Protein AF-A0A9W7PTX3-F1 (afdb_monomer)

Structure (mmCIF, N/CA/C/O backbone):
data_AF-A0A9W7PTX3-F1
#
_entry.id   AF-A0A9W7PTX3-F1
#
loop_
_atom_site.group_PDB
_atom_site.id
_atom_site.type_symbol
_atom_site.label_atom_id
_atom_site.label_alt_id
_atom_site.label_comp_id
_atom_site.label_asym_id
_atom_site.label_entity_id
_atom_site.label_seq_id
_atom_site.pdbx_PDB_ins_code
_atom_site.Cartn_x
_atom_site.Cartn_y
_atom_site.Cartn_z
_atom_site.occupancy
_atom_site.B_iso_or_equiv
_atom_site.auth_seq_id
_atom_site.auth_comp_id
_atom_site.auth_asym_id
_atom_site.auth_atom_id
_atom_site.pdbx_PDB_model_num
ATOM 1 N N . GLU A 1 1 ? 39.476 -10.261 -27.778 1.00 62.75 1 GLU A N 1
ATOM 2 C CA . GLU A 1 1 ? 38.647 -10.836 -26.690 1.00 62.75 1 GLU A CA 1
ATOM 3 C C . GLU A 1 1 ? 37.976 -9.786 -25.803 1.00 62.75 1 GLU A C 1
ATOM 5 O O . GLU A 1 1 ? 36.753 -9.793 -25.724 1.00 62.75 1 GLU A O 1
ATOM 10 N N . ILE A 1 2 ? 38.712 -8.838 -25.204 1.00 68.06 2 ILE A N 1
ATOM 11 C CA . ILE A 1 2 ? 38.137 -7.796 -24.318 1.00 68.06 2 ILE A CA 1
ATOM 12 C C . ILE A 1 2 ? 37.053 -6.950 -25.012 1.00 68.06 2 ILE A C 1
ATOM 14 O O . ILE A 1 2 ? 35.976 -6.754 -24.451 1.00 68.06 2 ILE A O 1
ATOM 18 N N . ASN A 1 3 ? 37.287 -6.502 -26.250 1.00 74.50 3 ASN A N 1
ATOM 19 C CA . ASN A 1 3 ? 36.302 -5.708 -26.999 1.00 74.50 3 ASN A CA 1
ATOM 20 C C . ASN A 1 3 ? 35.019 -6.502 -27.293 1.00 74.50 3 ASN A C 1
ATOM 22 O O . ASN A 1 3 ? 33.922 -5.977 -27.156 1.00 74.50 3 ASN A O 1
ATOM 26 N N . THR A 1 4 ? 35.144 -7.794 -27.601 1.00 78.75 4 THR A N 1
ATOM 27 C CA . THR A 1 4 ? 34.007 -8.689 -27.859 1.00 78.75 4 THR A CA 1
ATOM 28 C C . THR A 1 4 ? 33.161 -8.912 -26.602 1.00 78.75 4 THR A C 1
ATOM 30 O O . THR A 1 4 ? 31.933 -8.916 -26.676 1.00 78.75 4 THR A O 1
ATOM 33 N N . LEU A 1 5 ? 33.800 -9.070 -25.438 1.00 76.75 5 LEU A N 1
ATOM 34 C CA . LEU A 1 5 ? 33.116 -9.204 -24.147 1.00 76.75 5 LEU A CA 1
ATOM 35 C C . LEU A 1 5 ? 32.400 -7.907 -23.746 1.00 76.75 5 LEU A C 1
ATOM 37 O O . LEU A 1 5 ? 31.250 -7.959 -23.312 1.00 76.75 5 LEU A O 1
ATOM 41 N N . LYS A 1 6 ? 33.033 -6.747 -23.964 1.00 76.62 6 LYS A N 1
ATOM 42 C CA . LYS A 1 6 ? 32.411 -5.432 -23.743 1.00 76.62 6 LYS A CA 1
ATOM 43 C C . LYS A 1 6 ? 31.180 -5.226 -24.630 1.00 76.62 6 LYS A C 1
ATOM 45 O O . LYS A 1 6 ? 30.133 -4.837 -24.118 1.00 76.62 6 LYS A O 1
ATOM 50 N N . SER A 1 7 ? 31.259 -5.562 -25.919 1.00 80.25 7 SER A N 1
ATOM 51 C CA . SER A 1 7 ? 30.112 -5.475 -26.835 1.00 80.25 7 SER A CA 1
ATOM 52 C C . SER A 1 7 ? 28.964 -6.409 -26.437 1.00 80.25 7 SER A C 1
ATOM 54 O O . SER A 1 7 ? 27.806 -5.997 -26.462 1.00 80.25 7 SER A O 1
ATOM 56 N N . LYS A 1 8 ? 29.259 -7.648 -26.015 1.00 82.12 8 LYS A N 1
ATOM 57 C CA . LYS A 1 8 ? 28.233 -8.585 -25.518 1.00 82.12 8 LYS A CA 1
ATOM 58 C C . LYS A 1 8 ? 27.546 -8.070 -24.252 1.00 82.12 8 LYS A C 1
ATOM 60 O O . LYS A 1 8 ? 26.327 -8.170 -24.148 1.00 82.12 8 LYS A O 1
ATOM 65 N N . LYS A 1 9 ? 28.314 -7.506 -23.312 1.00 79.81 9 LYS A N 1
ATOM 66 C CA . LYS A 1 9 ? 27.779 -6.906 -22.082 1.00 79.81 9 LYS A CA 1
ATOM 67 C C . LYS A 1 9 ? 26.850 -5.733 -22.398 1.00 79.81 9 LYS A C 1
ATOM 69 O O . LYS A 1 9 ? 25.741 -5.700 -21.883 1.00 79.81 9 LYS A O 1
ATOM 74 N N . LEU A 1 10 ? 27.264 -4.831 -23.291 1.00 82.06 10 LEU A N 1
ATOM 75 C CA . LEU A 1 10 ? 26.453 -3.684 -23.709 1.00 82.06 10 LEU A CA 1
ATOM 76 C C . LEU A 1 10 ? 25.113 -4.117 -24.320 1.00 82.06 10 LEU A C 1
ATOM 78 O O . LEU A 1 10 ? 24.067 -3.613 -23.922 1.00 82.06 10 LEU A O 1
ATOM 82 N N . LEU A 1 11 ? 25.140 -5.094 -25.232 1.00 84.75 11 LEU A N 1
ATOM 83 C CA . LEU A 1 11 ? 23.926 -5.627 -25.853 1.00 84.75 11 LEU A CA 1
ATOM 84 C C . LEU A 1 11 ? 22.975 -6.239 -24.816 1.00 84.75 11 LEU A C 1
ATOM 86 O O . LEU A 1 11 ? 21.761 -6.075 -24.908 1.00 84.75 11 LEU A O 1
ATOM 90 N N . LEU A 1 12 ? 23.518 -6.954 -23.831 1.00 85.88 12 LEU A N 1
ATOM 91 C CA . LEU A 1 12 ? 22.721 -7.565 -22.774 1.00 85.88 12 LEU A CA 1
ATOM 92 C C . LEU A 1 12 ? 22.094 -6.507 -21.855 1.00 85.88 12 LEU A C 1
ATOM 94 O O . LEU A 1 12 ? 20.911 -6.612 -21.550 1.00 85.88 12 LEU A O 1
ATOM 98 N N . THR A 1 13 ? 22.845 -5.471 -21.472 1.00 85.06 13 THR A N 1
ATOM 99 C CA . THR A 1 13 ? 22.317 -4.329 -20.711 1.00 85.06 13 THR A CA 1
ATOM 100 C C . THR A 1 13 ? 21.204 -3.616 -21.474 1.00 85.06 13 THR A C 1
ATOM 102 O O . THR A 1 13 ? 20.168 -3.324 -20.885 1.00 85.06 13 THR A O 1
ATOM 105 N N . GLN A 1 14 ? 21.376 -3.387 -22.780 1.00 85.88 14 GLN A N 1
ATOM 106 C CA . GLN A 1 14 ? 20.346 -2.765 -23.612 1.00 85.88 14 GLN A CA 1
ATOM 107 C C . GLN A 1 14 ? 19.064 -3.604 -23.633 1.00 85.88 14 GLN A C 1
ATOM 109 O O . GLN A 1 14 ? 17.996 -3.082 -23.344 1.00 85.88 14 GLN A O 1
ATOM 114 N N . ARG A 1 15 ? 19.174 -4.921 -23.849 1.00 89.12 15 ARG A N 1
ATOM 115 C CA . ARG A 1 15 ? 18.014 -5.827 -23.790 1.00 89.12 15 ARG A CA 1
ATOM 116 C C . ARG A 1 15 ? 17.298 -5.771 -22.442 1.00 89.12 15 ARG A C 1
ATOM 118 O O . ARG A 1 15 ? 16.076 -5.778 -22.413 1.00 89.12 15 ARG A O 1
ATOM 125 N N . LYS A 1 16 ? 18.040 -5.704 -21.331 1.00 89.62 16 LYS A N 1
ATOM 126 C CA . LYS A 1 16 ? 17.448 -5.577 -19.989 1.00 89.62 16 LYS A CA 1
ATOM 127 C C . LYS A 1 16 ? 16.782 -4.227 -19.751 1.00 89.62 16 LYS A C 1
ATOM 129 O O . LYS A 1 16 ? 15.743 -4.190 -19.104 1.00 89.62 16 LYS A O 1
ATOM 134 N N . ASN A 1 17 ? 17.327 -3.155 -20.312 1.00 88.88 17 ASN A N 1
ATOM 135 C CA . ASN A 1 17 ? 16.687 -1.848 -20.292 1.00 88.88 17 ASN A CA 1
ATOM 136 C C . ASN A 1 17 ? 15.383 -1.845 -21.104 1.00 88.88 17 ASN A C 1
ATOM 138 O O . ASN A 1 17 ? 14.376 -1.329 -20.636 1.00 88.88 17 ASN A O 1
ATOM 142 N N . ASP A 1 18 ? 15.375 -2.467 -22.284 1.00 90.56 18 ASP A N 1
ATOM 143 C CA . ASP A 1 18 ? 14.175 -2.582 -23.119 1.00 90.56 18 ASP A CA 1
ATOM 144 C C . ASP A 1 18 ? 13.100 -3.449 -22.440 1.00 90.56 18 ASP A C 1
ATOM 146 O O . ASP A 1 18 ? 11.930 -3.071 -22.410 1.00 90.56 18 ASP A O 1
ATOM 150 N N . GLU A 1 19 ? 13.499 -4.573 -21.826 1.00 91.62 19 GLU A N 1
ATOM 151 C CA . GLU A 1 19 ? 12.618 -5.402 -20.990 1.00 91.62 19 GLU A CA 1
ATOM 152 C C . GLU A 1 19 ? 12.026 -4.600 -19.820 1.00 91.62 19 GLU A C 1
ATOM 154 O O . GLU A 1 19 ? 10.842 -4.738 -19.532 1.00 91.62 19 GLU A O 1
ATOM 159 N N . PHE A 1 20 ? 12.824 -3.761 -19.152 1.00 92.19 20 PHE A N 1
ATOM 160 C CA . PHE A 1 20 ? 12.357 -2.911 -18.056 1.00 92.19 20 PHE A CA 1
ATOM 161 C C . PHE A 1 20 ? 11.379 -1.835 -18.542 1.00 92.19 20 PHE A C 1
ATOM 163 O O . PHE A 1 20 ? 10.310 -1.674 -17.959 1.00 92.19 20 PHE A O 1
ATOM 170 N N . ASN A 1 21 ? 11.697 -1.154 -19.645 1.00 92.56 21 ASN A N 1
ATOM 171 C CA . ASN A 1 21 ? 10.862 -0.093 -20.210 1.00 92.56 21 ASN A CA 1
ATOM 172 C C . ASN A 1 21 ? 9.479 -0.587 -20.653 1.00 92.56 21 ASN A C 1
ATOM 174 O O . ASN A 1 21 ? 8.529 0.194 -20.675 1.00 92.56 21 ASN A O 1
ATOM 178 N N . ALA A 1 22 ? 9.341 -1.880 -20.960 1.00 92.94 22 ALA A N 1
ATOM 179 C CA . ALA A 1 22 ? 8.044 -2.494 -21.229 1.00 92.94 22 ALA A CA 1
ATOM 180 C C . ALA A 1 22 ? 7.079 -2.431 -20.025 1.00 92.94 22 ALA A C 1
ATOM 182 O O . ALA A 1 22 ? 5.876 -2.588 -20.210 1.00 92.94 22 ALA A O 1
ATOM 183 N N . PHE A 1 23 ? 7.584 -2.179 -18.811 1.00 91.69 23 PHE A N 1
ATOM 184 C CA . PHE A 1 23 ? 6.793 -2.022 -17.588 1.00 91.69 23 PHE A CA 1
ATOM 185 C C . PHE A 1 23 ? 6.580 -0.561 -17.166 1.00 91.69 23 PHE A C 1
ATOM 187 O O . PHE A 1 23 ? 6.004 -0.342 -16.105 1.00 91.69 23 PHE A O 1
ATOM 194 N N . ASN A 1 24 ? 6.997 0.438 -17.955 1.00 93.06 24 ASN A N 1
ATOM 195 C CA . ASN A 1 24 ? 6.951 1.849 -17.540 1.00 93.06 24 ASN A CA 1
ATOM 196 C C . ASN A 1 24 ? 5.547 2.327 -17.151 1.00 93.06 24 ASN A C 1
ATOM 198 O O . ASN A 1 24 ? 5.402 2.987 -16.131 1.00 93.06 24 ASN A O 1
ATOM 202 N N . GLU A 1 25 ? 4.512 1.953 -17.907 1.00 93.69 25 GLU A N 1
ATOM 203 C CA . GLU A 1 25 ? 3.127 2.308 -17.564 1.00 93.69 25 GLU A CA 1
ATOM 204 C C . GLU A 1 25 ? 2.715 1.722 -16.207 1.00 93.69 25 GLU A C 1
ATOM 206 O O . GLU A 1 25 ? 2.145 2.413 -15.365 1.00 93.69 25 GLU A O 1
ATOM 211 N N . HIS A 1 26 ? 3.067 0.459 -15.961 1.00 91.81 26 HIS A N 1
ATOM 212 C CA . HIS A 1 26 ? 2.767 -0.197 -14.696 1.00 91.81 26 HIS A CA 1
ATOM 213 C C . HIS A 1 26 ? 3.556 0.414 -13.532 1.00 91.81 26 HIS A C 1
ATOM 215 O O . HIS A 1 26 ? 3.010 0.595 -12.449 1.00 91.81 26 HIS A O 1
ATOM 221 N N . ILE A 1 27 ? 4.824 0.766 -13.761 1.00 94.88 27 ILE A N 1
ATOM 222 C CA . ILE A 1 27 ? 5.656 1.473 -12.785 1.00 94.88 27 ILE A CA 1
ATOM 223 C C . ILE A 1 27 ? 5.013 2.810 -12.420 1.00 94.88 27 ILE A C 1
ATOM 225 O O . ILE A 1 27 ? 4.807 3.052 -11.236 1.00 94.88 27 ILE A O 1
ATOM 229 N N . SER A 1 28 ? 4.617 3.622 -13.404 1.00 96.25 28 SER A N 1
ATOM 230 C CA . SER A 1 28 ? 3.962 4.909 -13.148 1.00 96.25 28 SER A CA 1
ATOM 231 C C . SER A 1 28 ? 2.689 4.753 -12.317 1.00 96.25 28 SER A C 1
ATOM 233 O O . SER A 1 28 ? 2.488 5.501 -11.371 1.00 96.25 28 SER A O 1
ATOM 235 N N . GLN A 1 29 ? 1.876 3.728 -12.578 1.00 96.19 29 GLN A N 1
ATOM 236 C CA . GLN A 1 29 ? 0.679 3.456 -11.774 1.00 96.19 29 GLN A CA 1
ATOM 237 C C . GLN A 1 29 ? 1.007 3.053 -10.327 1.00 96.19 29 GLN A C 1
ATOM 239 O O . GLN A 1 29 ? 0.282 3.430 -9.407 1.00 96.19 29 GLN A O 1
ATOM 244 N N . ILE A 1 30 ? 2.080 2.281 -10.099 1.00 96.62 30 ILE A N 1
ATOM 245 C CA . ILE A 1 30 ? 2.541 1.946 -8.738 1.00 96.62 30 ILE A CA 1
ATOM 246 C C . ILE A 1 30 ? 3.013 3.217 -8.023 1.00 96.62 30 ILE A C 1
ATOM 248 O O . ILE A 1 30 ? 2.683 3.416 -6.855 1.00 96.62 30 ILE A O 1
ATOM 252 N N . GLU A 1 31 ? 3.763 4.075 -8.713 1.00 97.62 31 GLU A N 1
ATOM 253 C CA . GLU A 1 31 ? 4.260 5.345 -8.176 1.00 97.62 31 GLU A CA 1
ATOM 254 C C . GLU A 1 31 ? 3.111 6.300 -7.816 1.00 97.62 31 GLU A C 1
ATOM 256 O O . GLU A 1 31 ? 3.089 6.836 -6.706 1.00 97.62 31 GLU A O 1
ATOM 261 N N . GLU A 1 32 ? 2.113 6.432 -8.693 1.00 97.69 32 GLU A N 1
ATOM 262 C CA . GLU A 1 32 ? 0.891 7.212 -8.457 1.00 97.69 32 GLU A CA 1
ATOM 263 C C . GLU A 1 32 ? 0.082 6.671 -7.272 1.00 97.69 32 GLU A C 1
ATOM 265 O O . GLU A 1 32 ? -0.338 7.439 -6.407 1.00 97.69 32 GLU A O 1
ATOM 270 N N . CYS A 1 33 ? -0.089 5.348 -7.174 1.00 97.81 33 CYS A N 1
ATOM 271 C CA . CYS A 1 33 ? -0.800 4.730 -6.054 1.00 97.81 33 CYS A CA 1
ATOM 272 C C . CYS A 1 33 ? -0.077 4.973 -4.720 1.00 97.81 33 CYS A C 1
ATOM 274 O O . CYS A 1 33 ? -0.710 5.293 -3.713 1.00 97.81 33 CYS A O 1
ATOM 276 N N . PHE A 1 34 ? 1.257 4.889 -4.702 1.00 98.12 34 PHE A N 1
ATOM 277 C CA . PHE A 1 34 ? 2.037 5.209 -3.507 1.00 98.12 34 PHE A CA 1
ATOM 278 C C . PHE A 1 34 ? 1.856 6.670 -3.091 1.00 98.12 34 PHE A C 1
ATOM 280 O O . PHE A 1 34 ? 1.673 6.961 -1.903 1.00 98.12 34 PHE A O 1
ATOM 287 N N . GLN A 1 35 ? 1.882 7.584 -4.064 1.00 97.56 35 GLN A N 1
ATOM 288 C CA . GLN A 1 35 ? 1.649 8.999 -3.821 1.00 97.56 35 GLN A CA 1
ATOM 289 C C . GLN A 1 35 ? 0.246 9.233 -3.239 1.00 97.56 35 GLN A C 1
ATOM 291 O O . GLN A 1 35 ? 0.133 9.859 -2.185 1.00 97.56 35 GLN A O 1
ATOM 296 N N . GLU A 1 36 ? -0.803 8.668 -3.835 1.00 97.94 36 GLU A N 1
ATOM 297 C CA . GLU A 1 36 ? -2.178 8.776 -3.330 1.00 97.94 36 GLU A CA 1
ATOM 298 C C . GLU A 1 36 ? -2.288 8.291 -1.875 1.00 97.94 36 GLU A C 1
ATOM 300 O O . GLU A 1 36 ? -2.807 8.999 -1.006 1.00 97.94 36 GLU A O 1
ATOM 305 N N . LEU A 1 37 ? -1.733 7.114 -1.566 1.00 97.75 37 LEU A N 1
ATOM 306 C CA . LEU A 1 37 ? -1.749 6.567 -0.207 1.00 97.75 37 LEU A CA 1
ATOM 307 C C . LEU A 1 37 ? -1.030 7.491 0.785 1.00 97.75 37 LEU A C 1
ATOM 309 O O . LEU A 1 37 ? -1.519 7.723 1.894 1.00 97.75 37 LEU A O 1
ATOM 313 N N . SER A 1 38 ? 0.112 8.054 0.392 1.00 95.94 38 SER A N 1
ATOM 314 C CA . SER A 1 38 ? 0.858 8.986 1.239 1.00 95.94 38 SER A CA 1
ATOM 315 C C . SER A 1 38 ? 0.115 10.306 1.480 1.00 95.94 38 SER A C 1
ATOM 317 O O . SER A 1 38 ? 0.114 10.808 2.608 1.00 95.94 38 SER A O 1
ATOM 319 N N . GLU A 1 39 ? -0.599 10.821 0.475 1.00 96.25 39 GLU A N 1
ATOM 320 C CA . GLU A 1 39 ? -1.447 12.006 0.599 1.00 96.25 39 GLU A CA 1
ATOM 321 C C . GLU A 1 39 ? -2.631 11.736 1.531 1.00 96.25 39 GLU A C 1
ATOM 323 O O . GLU A 1 39 ? -2.923 12.544 2.411 1.00 96.25 39 GLU A O 1
ATOM 328 N N . ILE A 1 40 ? -3.254 10.562 1.444 1.00 96.19 40 ILE A N 1
ATOM 329 C CA . ILE A 1 40 ? -4.320 10.152 2.368 1.00 96.19 40 ILE A CA 1
ATOM 330 C C . ILE A 1 40 ? -3.795 10.048 3.805 1.00 96.19 40 ILE A C 1
ATOM 332 O O . ILE A 1 40 ? -4.438 10.511 4.756 1.00 96.19 40 ILE A O 1
ATOM 336 N N . ALA A 1 41 ? -2.624 9.437 3.985 1.00 93.94 41 ALA A N 1
ATOM 337 C CA . ALA A 1 41 ? -2.029 9.233 5.298 1.00 93.94 41 ALA A CA 1
ATOM 338 C C . ALA A 1 41 ? -1.604 10.555 5.958 1.00 93.94 41 ALA A C 1
ATOM 340 O O . ALA A 1 41 ? -1.957 10.816 7.114 1.00 93.94 41 ALA A O 1
ATOM 341 N N . TYR A 1 42 ? -0.858 11.383 5.225 1.00 92.88 42 TYR A N 1
ATOM 342 C CA . TYR A 1 42 ? -0.062 12.487 5.771 1.00 92.88 42 TYR A CA 1
ATOM 343 C C . TYR A 1 42 ? -0.359 13.849 5.135 1.00 92.88 42 TYR A C 1
ATOM 345 O O . TYR A 1 42 ? 0.312 14.828 5.460 1.00 92.88 42 TYR A O 1
ATOM 353 N N .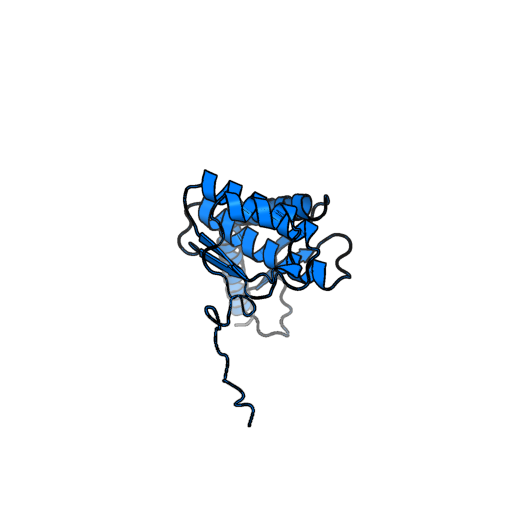 ASN A 1 43 ? -1.357 13.939 4.252 1.00 92.44 43 ASN A N 1
ATOM 354 C CA . ASN A 1 43 ? -1.692 15.142 3.481 1.00 92.44 43 ASN A CA 1
ATOM 355 C C . ASN A 1 43 ? -0.505 15.691 2.675 1.00 92.44 43 ASN A C 1
ATOM 357 O O . ASN A 1 43 ? -0.429 16.891 2.423 1.00 92.44 43 ASN A O 1
ATOM 361 N N . THR A 1 44 ? 0.457 14.832 2.336 1.00 92.00 44 THR A N 1
ATOM 362 C CA . THR A 1 44 ? 1.658 15.225 1.606 1.00 92.00 44 THR A CA 1
ATOM 363 C C . THR A 1 44 ? 2.115 14.086 0.705 1.00 92.00 44 THR A C 1
AT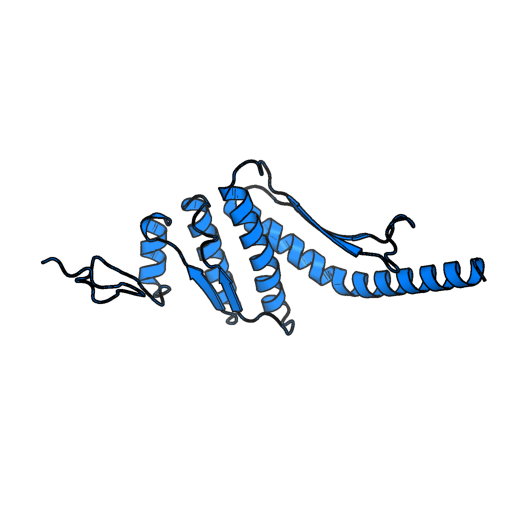OM 365 O O . THR A 1 44 ? 2.159 12.939 1.147 1.00 92.00 44 THR A O 1
ATOM 368 N N . ALA A 1 45 ? 2.487 14.424 -0.528 1.00 93.75 45 ALA A N 1
ATOM 369 C CA . ALA A 1 45 ? 2.990 13.482 -1.514 1.00 93.75 45 ALA A CA 1
ATOM 370 C C . ALA A 1 45 ? 4.332 12.868 -1.088 1.00 93.75 45 ALA A C 1
ATOM 372 O O . ALA A 1 45 ? 5.325 13.562 -0.859 1.00 93.75 45 ALA A O 1
ATOM 373 N N . GLY A 1 46 ? 4.346 11.547 -0.992 1.00 94.44 46 GLY A N 1
ATOM 374 C CA . GLY A 1 46 ? 5.525 10.703 -0.965 1.00 94.44 46 GLY A CA 1
ATOM 375 C C . GLY A 1 46 ? 6.034 10.424 -2.371 1.00 94.44 46 GLY A C 1
ATOM 376 O O . GLY A 1 46 ? 5.318 10.580 -3.356 1.00 94.44 46 GLY A O 1
ATOM 377 N N . VAL A 1 47 ? 7.284 9.980 -2.451 1.00 95.88 47 VAL A N 1
ATOM 378 C CA . VAL A 1 47 ? 7.936 9.635 -3.713 1.00 95.88 47 VAL A CA 1
ATOM 379 C C . VAL A 1 47 ? 8.280 8.157 -3.697 1.00 95.88 47 VAL A C 1
ATOM 381 O O . VAL A 1 47 ? 9.030 7.697 -2.834 1.00 95.88 47 VAL A O 1
ATOM 384 N N . LEU A 1 48 ? 7.759 7.426 -4.676 1.00 97.19 48 LEU A N 1
ATOM 385 C CA . LEU A 1 48 ? 8.263 6.121 -5.073 1.00 97.19 48 LEU A CA 1
ATOM 386 C C . LEU A 1 48 ? 8.953 6.293 -6.425 1.00 97.19 48 LEU A C 1
ATOM 388 O O . LEU A 1 48 ? 8.402 6.916 -7.322 1.00 97.19 48 LEU A O 1
ATOM 392 N N . ASN A 1 49 ? 10.176 5.787 -6.543 1.00 95.94 49 ASN A N 1
ATOM 393 C CA . ASN A 1 49 ? 10.927 5.779 -7.792 1.00 95.94 49 ASN A CA 1
ATOM 394 C C . ASN A 1 49 ? 11.458 4.371 -8.047 1.00 95.94 49 ASN A C 1
ATOM 396 O O . ASN A 1 49 ? 12.214 3.829 -7.227 1.00 95.94 49 ASN A O 1
ATOM 400 N N . ILE A 1 50 ? 11.069 3.794 -9.181 1.00 95.31 50 ILE A N 1
ATOM 401 C CA . ILE A 1 50 ? 11.560 2.505 -9.663 1.00 95.31 50 ILE A CA 1
ATOM 402 C C . ILE A 1 50 ? 12.341 2.747 -10.953 1.00 95.31 50 ILE A C 1
ATOM 404 O O . ILE A 1 50 ? 11.781 3.093 -11.987 1.00 95.31 50 ILE A O 1
ATOM 408 N N . GLN A 1 51 ? 13.652 2.513 -10.917 1.00 92.31 51 GLN A N 1
ATOM 409 C CA . GLN A 1 51 ? 14.527 2.766 -12.062 1.00 92.31 51 GLN A CA 1
ATOM 410 C C . GLN A 1 51 ? 15.505 1.623 -12.316 1.00 92.31 51 GLN A C 1
ATOM 412 O O . GLN A 1 51 ? 16.003 0.978 -11.389 1.00 92.31 51 GLN A O 1
ATOM 417 N N . PHE A 1 52 ? 15.837 1.403 -13.585 1.00 90.56 52 PHE A N 1
ATOM 418 C CA . PHE A 1 52 ? 16.905 0.496 -13.978 1.00 90.56 52 PHE A CA 1
ATOM 419 C C . PHE A 1 52 ? 18.259 1.216 -13.950 1.00 90.56 52 PHE A C 1
ATOM 421 O O . PHE A 1 52 ? 18.553 2.084 -14.766 1.00 90.56 52 PHE A O 1
ATOM 428 N N . ASP A 1 53 ? 19.105 0.843 -12.993 1.00 86.81 53 ASP A N 1
ATOM 429 C CA . ASP A 1 53 ? 20.468 1.343 -12.844 1.00 86.81 53 ASP A CA 1
ATOM 430 C C . ASP A 1 53 ? 21.440 0.427 -13.603 1.00 86.81 53 ASP A C 1
ATOM 432 O O . ASP A 1 53 ? 21.840 -0.646 -13.131 1.00 86.81 53 ASP A O 1
ATOM 436 N N . SER A 1 54 ? 21.812 0.859 -14.809 1.00 76.31 54 SER A N 1
ATOM 437 C CA . SER A 1 54 ? 22.808 0.198 -15.655 1.00 76.31 54 SER A CA 1
ATOM 438 C C . SER A 1 54 ? 24.251 0.602 -15.331 1.00 76.31 54 SER A C 1
ATOM 440 O O . SER A 1 54 ? 25.185 -0.032 -15.831 1.00 76.31 54 SER A O 1
ATOM 442 N N . ASN A 1 55 ? 24.458 1.632 -14.500 1.00 69.81 55 ASN A N 1
ATOM 443 C CA . ASN A 1 55 ? 25.770 2.186 -14.163 1.00 69.81 55 ASN A CA 1
ATOM 444 C C . ASN A 1 55 ? 26.408 1.424 -12.999 1.00 69.81 55 ASN A C 1
ATOM 446 O O . ASN A 1 55 ? 26.737 1.992 -11.955 1.00 69.81 55 ASN A O 1
ATOM 450 N N . ILE A 1 56 ? 26.620 0.117 -13.172 1.00 62.94 56 ILE A N 1
ATOM 451 C CA . ILE A 1 56 ? 27.309 -0.661 -12.146 1.00 62.94 56 ILE A CA 1
ATOM 452 C C . ILE A 1 56 ? 28.813 -0.660 -12.400 1.00 62.94 56 ILE A C 1
ATOM 454 O O . ILE A 1 56 ? 29.297 -1.198 -13.399 1.00 62.94 56 ILE A O 1
ATOM 458 N N . ASN A 1 57 ? 29.547 -0.065 -11.458 1.00 56.91 57 ASN A N 1
ATOM 459 C CA . ASN A 1 57 ? 31.004 -0.084 -11.409 1.00 56.91 57 ASN A CA 1
ATOM 460 C C . ASN A 1 57 ? 31.539 -1.512 -11.622 1.00 56.91 57 ASN A C 1
ATOM 462 O O . ASN A 1 57 ? 31.101 -2.454 -10.958 1.00 56.91 57 ASN A O 1
ATOM 466 N N . GLU A 1 58 ? 32.541 -1.660 -12.496 1.00 56.19 58 GLU A N 1
ATOM 467 C CA . GLU A 1 58 ? 33.156 -2.951 -12.863 1.00 56.19 58 GLU A CA 1
ATOM 468 C C . GLU A 1 58 ? 33.702 -3.748 -11.660 1.00 56.19 58 GLU A C 1
ATOM 470 O O . GLU A 1 58 ? 33.925 -4.949 -11.769 1.00 56.19 58 GLU A O 1
ATOM 475 N N . ARG A 1 59 ? 33.865 -3.107 -10.494 1.00 53.03 59 ARG A N 1
ATOM 476 C CA . ARG A 1 59 ? 34.3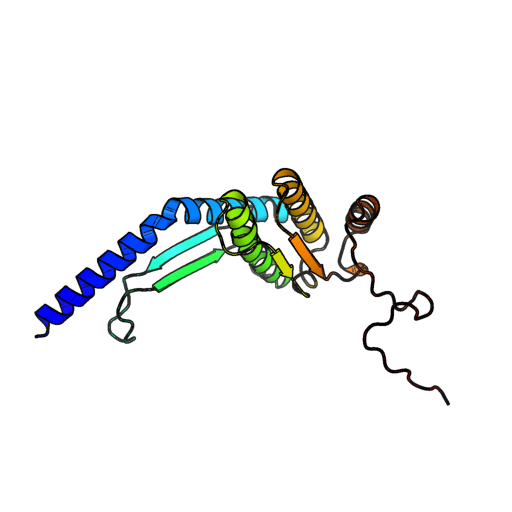79 -3.714 -9.256 1.00 53.03 59 ARG A CA 1
ATOM 477 C C . ARG A 1 59 ? 33.441 -4.731 -8.590 1.00 53.03 59 ARG A C 1
ATOM 479 O O . ARG A 1 59 ? 33.923 -5.514 -7.782 1.00 53.03 59 ARG A O 1
ATOM 486 N N . ASN A 1 60 ? 32.144 -4.749 -8.915 1.00 53.44 60 ASN A N 1
ATOM 487 C CA . ASN A 1 60 ? 31.154 -5.544 -8.168 1.00 53.44 60 ASN A CA 1
ATOM 488 C C . ASN A 1 60 ? 30.686 -6.836 -8.869 1.00 53.44 60 ASN A C 1
ATOM 490 O O . ASN A 1 60 ? 29.711 -7.433 -8.423 1.00 53.44 60 ASN A O 1
ATOM 494 N N . ASN A 1 61 ? 31.334 -7.279 -9.958 1.00 54.19 61 ASN A N 1
ATOM 495 C CA . ASN A 1 61 ? 30.983 -8.499 -10.720 1.00 54.19 61 ASN A CA 1
ATOM 496 C C . ASN A 1 61 ? 29.516 -8.613 -11.200 1.00 54.19 61 ASN A C 1
ATOM 498 O O . ASN A 1 61 ? 29.121 -9.645 -11.740 1.00 54.19 61 ASN A O 1
ATOM 502 N N . SER A 1 62 ? 28.694 -7.571 -11.069 1.00 55.88 62 SER A N 1
ATOM 503 C CA . SER A 1 62 ? 27.318 -7.567 -11.561 1.00 55.88 62 SER A CA 1
ATOM 504 C C . SER A 1 62 ? 27.310 -7.400 -13.078 1.00 55.88 62 SER A C 1
ATOM 506 O O . SER A 1 62 ? 27.843 -6.427 -13.626 1.00 55.88 62 SER A O 1
ATOM 508 N N . THR A 1 63 ? 26.710 -8.353 -13.770 1.00 61.22 63 THR A N 1
ATOM 509 C CA . THR A 1 63 ? 26.894 -8.520 -15.209 1.00 61.22 63 THR A CA 1
ATOM 510 C C . THR A 1 63 ? 25.955 -7.675 -16.074 1.00 61.22 63 THR A C 1
ATOM 512 O O . THR A 1 63 ? 26.302 -7.459 -17.233 1.00 61.22 63 THR A O 1
ATOM 515 N N . THR A 1 64 ? 24.829 -7.147 -15.559 1.00 67.56 64 THR A N 1
ATOM 516 C CA . THR A 1 64 ? 23.747 -6.621 -16.433 1.00 67.56 64 THR A CA 1
ATOM 517 C C . THR A 1 64 ? 22.960 -5.382 -15.984 1.00 67.56 64 THR A C 1
ATOM 519 O O . THR A 1 64 ? 22.145 -4.919 -16.770 1.00 67.56 64 THR A O 1
ATOM 522 N N . GLY A 1 65 ? 23.182 -4.811 -14.796 1.00 76.69 65 GLY A N 1
ATOM 523 C CA . GLY A 1 65 ? 22.331 -3.737 -14.240 1.00 76.69 65 GLY A CA 1
ATOM 524 C C . GLY A 1 65 ? 21.474 -4.222 -13.062 1.00 76.69 65 GLY A C 1
ATOM 525 O O . GLY A 1 65 ? 21.436 -5.422 -12.783 1.00 76.69 65 GLY A O 1
ATOM 526 N N . ARG A 1 66 ? 20.835 -3.300 -12.332 1.00 85.81 66 ARG A N 1
ATOM 527 C CA . ARG A 1 66 ? 19.955 -3.592 -11.181 1.00 85.81 66 ARG A CA 1
ATOM 528 C C . ARG A 1 66 ? 18.712 -2.707 -11.220 1.00 85.81 66 ARG A C 1
ATOM 530 O O . ARG A 1 66 ? 18.804 -1.558 -11.629 1.00 85.81 66 ARG A O 1
ATOM 537 N N . VAL A 1 67 ? 17.575 -3.204 -10.740 1.00 89.81 67 VAL A N 1
ATOM 538 C CA . VAL A 1 67 ? 16.417 -2.342 -10.465 1.00 89.81 67 VAL A CA 1
ATOM 539 C C . VAL A 1 67 ? 16.616 -1.715 -9.090 1.00 89.81 67 VAL A C 1
ATOM 541 O O . VAL A 1 67 ? 16.825 -2.419 -8.101 1.00 89.81 67 VAL A O 1
ATOM 544 N N . LYS A 1 68 ? 16.609 -0.387 -9.035 1.00 92.12 68 LYS A N 1
ATOM 545 C CA . LYS A 1 68 ? 16.696 0.399 -7.811 1.00 92.12 68 LYS A CA 1
ATOM 546 C C . LYS A 1 68 ? 15.302 0.918 -7.486 1.00 92.12 68 LYS A C 1
ATOM 548 O O . LYS A 1 68 ? 14.684 1.576 -8.314 1.00 92.12 68 LYS A O 1
ATOM 553 N N . ILE A 1 69 ? 14.851 0.630 -6.272 1.00 94.62 69 ILE A N 1
ATOM 554 C CA . ILE A 1 69 ? 13.578 1.100 -5.728 1.00 94.62 69 ILE A CA 1
ATOM 555 C C . ILE A 1 69 ? 13.903 2.073 -4.599 1.00 94.62 69 ILE A C 1
ATOM 557 O O . ILE A 1 69 ? 14.708 1.753 -3.720 1.00 94.62 69 ILE A O 1
ATOM 561 N N . GLN A 1 70 ? 13.318 3.264 -4.633 1.00 94.44 70 GLN A N 1
ATOM 562 C CA . GLN A 1 70 ? 13.492 4.291 -3.608 1.00 94.44 70 GLN A CA 1
ATOM 563 C C . GLN A 1 70 ? 12.124 4.787 -3.159 1.00 94.44 70 GLN A C 1
ATOM 565 O O . GLN A 1 70 ? 11.314 5.159 -3.997 1.00 94.44 70 GLN A O 1
ATOM 570 N N . CYS A 1 71 ? 11.883 4.774 -1.847 1.00 93.12 71 CYS A N 1
ATOM 571 C CA . CYS A 1 71 ? 10.652 5.274 -1.238 1.00 93.12 71 CYS A CA 1
ATOM 572 C C . CYS A 1 71 ? 11.005 6.363 -0.228 1.00 93.12 71 CYS A C 1
ATOM 574 O O . CYS A 1 71 ? 11.780 6.109 0.703 1.00 93.12 71 CYS A O 1
ATOM 576 N N . GLU A 1 72 ? 10.396 7.531 -0.364 1.00 92.81 72 GLU A N 1
ATOM 577 C CA . GLU A 1 72 ? 10.622 8.682 0.501 1.00 92.81 72 GLU A CA 1
ATOM 578 C C . GLU A 1 72 ? 9.281 9.264 0.950 1.00 92.81 72 GLU A C 1
ATOM 580 O O . GLU A 1 72 ? 8.342 9.388 0.163 1.00 92.81 72 GLU A O 1
ATOM 585 N N . LEU A 1 73 ? 9.194 9.609 2.235 1.00 90.31 73 LEU A N 1
ATOM 586 C CA . LEU A 1 73 ? 8.086 10.373 2.796 1.00 90.31 73 LEU A CA 1
ATOM 587 C C . LEU A 1 73 ? 8.622 11.691 3.371 1.00 90.31 73 LEU A C 1
ATOM 589 O O . LEU A 1 73 ? 9.743 11.722 3.893 1.00 90.31 73 LEU A O 1
ATOM 593 N N . PRO A 1 74 ? 7.832 12.771 3.328 1.00 75.69 74 PRO A N 1
ATOM 594 C CA . PRO A 1 74 ? 8.133 13.990 4.068 1.00 75.69 74 PRO A CA 1
ATOM 595 C C . PRO A 1 74 ? 8.245 13.667 5.566 1.00 75.69 74 PRO A C 1
ATOM 597 O O . PRO A 1 74 ? 7.377 13.002 6.129 1.00 75.69 74 PRO A O 1
ATOM 600 N N . ASP A 1 75 ? 9.333 14.100 6.206 1.00 71.81 75 ASP A N 1
ATOM 601 C CA . ASP A 1 75 ? 9.633 13.850 7.626 1.00 71.81 75 ASP A CA 1
ATOM 602 C C . ASP A 1 75 ? 9.693 12.368 8.058 1.00 71.81 75 ASP A C 1
ATOM 604 O O . ASP A 1 75 ? 9.196 11.968 9.114 1.00 71.81 75 ASP A O 1
ATOM 608 N N . ASP A 1 76 ? 10.421 11.547 7.298 1.00 69.88 76 ASP A N 1
ATOM 609 C CA . ASP A 1 76 ? 10.640 10.106 7.533 1.00 69.88 76 ASP A CA 1
ATOM 610 C C . ASP A 1 76 ? 11.497 9.734 8.774 1.00 69.88 76 ASP A C 1
ATOM 612 O O . ASP A 1 76 ? 12.219 8.735 8.818 1.00 69.88 76 ASP A O 1
ATOM 616 N N . ARG A 1 77 ? 11.459 10.558 9.825 1.00 72.31 77 ARG A N 1
ATOM 617 C CA . ARG A 1 77 ? 12.318 10.419 11.013 1.00 72.31 77 ARG A CA 1
ATOM 618 C C . ARG A 1 77 ? 11.707 9.569 12.123 1.00 72.31 77 ARG A C 1
ATOM 620 O O . ARG A 1 77 ? 12.411 9.223 13.069 1.00 72.31 77 ARG A O 1
ATOM 627 N N . SER A 1 78 ? 10.417 9.230 12.043 1.00 81.81 78 SER A N 1
ATOM 628 C CA . SER A 1 78 ? 9.755 8.415 13.069 1.00 81.81 78 SER A CA 1
ATOM 629 C C . SER A 1 78 ? 9.654 6.942 12.667 1.00 81.81 78 SER A C 1
ATOM 631 O O . SER A 1 78 ? 9.460 6.594 11.500 1.00 81.81 78 SER A O 1
ATOM 633 N N . HIS A 1 79 ? 9.734 6.046 13.655 1.00 79.81 79 HIS A N 1
ATOM 634 C CA . HIS A 1 79 ? 9.517 4.619 13.416 1.00 79.81 79 HIS A CA 1
ATOM 635 C C . HIS A 1 79 ? 8.107 4.335 12.878 1.00 79.81 79 HIS A C 1
ATOM 637 O O . HIS A 1 79 ? 7.964 3.498 11.999 1.00 79.81 79 HIS A O 1
ATOM 643 N N . GLY A 1 80 ? 7.073 5.037 13.352 1.00 82.81 80 GLY A N 1
ATOM 644 C CA . GLY A 1 80 ? 5.701 4.837 12.872 1.00 82.81 80 GLY A CA 1
ATOM 645 C C . GLY A 1 80 ? 5.523 5.172 11.387 1.00 82.81 80 GLY A C 1
ATOM 646 O O . GLY A 1 80 ? 4.829 4.441 10.684 1.00 82.81 80 GLY A O 1
ATOM 647 N N . ILE A 1 81 ? 6.189 6.227 10.902 1.00 87.50 81 ILE A N 1
ATOM 648 C CA . ILE A 1 81 ? 6.167 6.621 9.483 1.00 87.50 81 ILE A CA 1
ATOM 649 C C . ILE A 1 81 ? 6.865 5.567 8.623 1.00 87.50 81 ILE A C 1
ATOM 651 O O . ILE A 1 81 ? 6.302 5.134 7.625 1.00 87.50 81 ILE A O 1
ATOM 655 N N . ASN A 1 82 ? 8.021 5.060 9.058 1.00 89.31 82 ASN A N 1
ATOM 656 C CA . ASN A 1 82 ? 8.738 4.016 8.325 1.00 89.31 82 ASN A CA 1
ATOM 657 C C . ASN A 1 82 ? 7.922 2.721 8.164 1.00 89.31 82 ASN A C 1
ATOM 659 O O . ASN A 1 82 ? 7.937 2.117 7.095 1.00 89.31 82 ASN A O 1
ATOM 663 N N . TYR A 1 83 ? 7.183 2.303 9.197 1.00 91.44 83 TYR A N 1
ATOM 664 C CA . TYR A 1 83 ? 6.300 1.133 9.098 1.00 91.44 83 TYR A CA 1
ATOM 665 C C . TYR A 1 83 ? 5.140 1.383 8.131 1.00 91.44 83 TYR A C 1
ATOM 667 O O . TYR A 1 83 ? 4.828 0.527 7.307 1.00 91.44 83 TYR A O 1
ATOM 675 N N . MET A 1 84 ? 4.529 2.570 8.182 1.00 93.19 84 MET A N 1
ATOM 676 C CA . MET A 1 84 ? 3.462 2.915 7.244 1.00 93.19 84 MET A CA 1
ATOM 677 C C . MET A 1 84 ? 3.978 3.034 5.808 1.00 93.19 84 MET A C 1
ATOM 679 O O . MET A 1 84 ? 3.289 2.624 4.886 1.00 93.19 84 MET A O 1
ATOM 683 N N . LYS A 1 85 ? 5.206 3.522 5.609 1.00 94.38 85 LYS A N 1
ATOM 684 C CA . LYS A 1 85 ? 5.869 3.566 4.301 1.00 94.38 85 LYS A CA 1
ATOM 685 C C . LYS A 1 85 ? 5.967 2.181 3.668 1.00 94.38 85 LYS A C 1
ATOM 687 O O . LYS A 1 85 ? 5.647 2.037 2.495 1.00 94.38 85 LYS A O 1
ATOM 692 N N . ILE A 1 86 ? 6.366 1.173 4.449 1.00 94.06 86 ILE A N 1
ATOM 693 C CA . ILE A 1 86 ? 6.411 -0.225 3.994 1.00 94.06 86 ILE A CA 1
ATOM 694 C C . ILE A 1 86 ? 5.001 -0.701 3.630 1.00 94.06 86 ILE A C 1
ATOM 696 O O . ILE A 1 86 ? 4.796 -1.187 2.525 1.00 94.06 86 ILE A O 1
ATOM 700 N N . ASN A 1 87 ? 4.013 -0.464 4.499 1.00 95.75 87 ASN A N 1
ATOM 701 C CA . ASN A 1 87 ? 2.633 -0.864 4.220 1.00 95.75 87 ASN A CA 1
ATOM 702 C C . ASN A 1 87 ? 2.088 -0.224 2.937 1.00 95.75 87 ASN A C 1
ATOM 704 O O . ASN A 1 87 ? 1.430 -0.898 2.154 1.00 95.75 87 ASN A O 1
ATOM 708 N N . MET A 1 88 ? 2.346 1.069 2.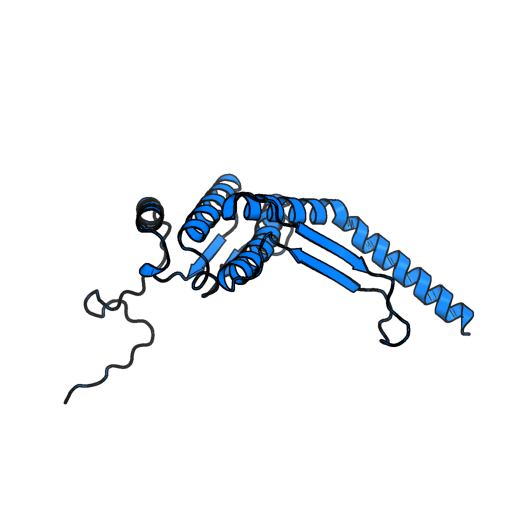723 1.00 96.94 88 MET A N 1
ATOM 709 C CA . MET A 1 88 ? 1.909 1.785 1.523 1.00 96.94 88 MET A CA 1
ATOM 710 C C . MET A 1 88 ? 2.641 1.293 0.278 1.00 96.94 88 MET A C 1
ATOM 712 O O . MET A 1 88 ? 2.014 1.160 -0.767 1.00 96.94 88 MET A O 1
ATOM 716 N N . PHE A 1 89 ? 3.931 0.968 0.383 1.00 96.88 89 PHE A N 1
ATOM 717 C CA . PHE A 1 89 ? 4.670 0.330 -0.702 1.00 96.88 89 PHE A CA 1
ATOM 718 C C . PHE A 1 89 ? 4.014 -0.999 -1.098 1.00 96.88 89 PHE A C 1
ATOM 720 O O . PHE A 1 89 ? 3.613 -1.149 -2.250 1.00 96.88 89 PHE A O 1
ATOM 727 N N . ASP A 1 90 ? 3.805 -1.914 -0.149 1.00 96.50 90 ASP A N 1
ATOM 728 C CA . ASP A 1 90 ? 3.182 -3.220 -0.409 1.00 96.50 90 ASP A CA 1
ATOM 729 C C . ASP A 1 90 ? 1.750 -3.080 -0.960 1.00 96.50 90 ASP A C 1
ATOM 731 O O . ASP A 1 90 ? 1.366 -3.767 -1.911 1.00 96.50 90 ASP A O 1
ATOM 735 N N . LEU A 1 91 ? 0.972 -2.134 -0.419 1.00 97.44 91 LEU A N 1
ATOM 736 C CA . LEU A 1 91 ? -0.365 -1.801 -0.914 1.00 97.44 91 LEU A CA 1
ATOM 737 C C . LEU A 1 91 ? -0.341 -1.260 -2.346 1.00 97.44 91 LEU A C 1
ATOM 739 O O . LEU A 1 91 ? -1.217 -1.620 -3.125 1.00 97.44 91 LEU A O 1
ATOM 743 N N . SER A 1 92 ? 0.655 -0.455 -2.717 1.00 97.00 92 SER A N 1
ATOM 744 C CA . SER A 1 92 ? 0.762 0.098 -4.073 1.00 97.00 92 SER A CA 1
ATOM 745 C C . SER A 1 92 ? 0.924 -1.014 -5.104 1.00 97.00 92 SER A C 1
ATOM 747 O O . SER A 1 92 ? 0.234 -1.024 -6.121 1.00 97.00 92 SER A O 1
ATOM 749 N N . TRP A 1 93 ? 1.760 -2.015 -4.814 1.00 95.31 93 TRP A N 1
ATOM 750 C CA . TRP A 1 93 ? 1.883 -3.210 -5.655 1.00 95.31 93 TRP A CA 1
ATOM 751 C C . TRP A 1 93 ? 0.593 -4.024 -5.698 1.00 95.31 93 TRP A C 1
ATOM 753 O O . TRP A 1 93 ? 0.161 -4.459 -6.764 1.00 95.31 93 TRP A O 1
ATOM 763 N N . PHE A 1 94 ? -0.030 -4.241 -4.541 1.00 96.50 94 PHE A N 1
ATOM 764 C CA . PHE A 1 94 ? -1.243 -5.041 -4.438 1.00 96.50 94 PHE A CA 1
ATOM 765 C C . PHE A 1 94 ? -2.416 -4.417 -5.206 1.00 96.50 94 PHE A C 1
ATOM 767 O O . PHE A 1 94 ? -3.009 -5.071 -6.064 1.00 96.50 94 PHE A O 1
ATOM 774 N N . LEU A 1 95 ? -2.726 -3.147 -4.946 1.00 96.06 95 LEU A N 1
ATOM 775 C CA . LEU A 1 95 ? -3.861 -2.451 -5.548 1.00 96.06 95 LEU A CA 1
ATOM 776 C C . LEU A 1 95 ? -3.685 -2.285 -7.058 1.00 96.06 95 LEU A C 1
ATOM 778 O O . LEU A 1 95 ? -4.608 -2.577 -7.817 1.00 96.06 95 LEU A O 1
ATOM 782 N N . THR A 1 96 ? -2.494 -1.905 -7.523 1.00 94.75 96 THR A N 1
ATOM 783 C CA . THR A 1 96 ? -2.234 -1.780 -8.967 1.00 94.75 96 THR A CA 1
ATOM 784 C C . THR A 1 96 ? -2.217 -3.129 -9.678 1.00 94.75 96 THR A C 1
ATOM 786 O O . THR A 1 96 ? -2.710 -3.228 -10.804 1.00 94.75 96 THR A O 1
ATOM 789 N N . SER A 1 97 ? -1.719 -4.196 -9.039 1.00 92.50 97 SER A N 1
ATOM 790 C CA . SER A 1 97 ? -1.812 -5.553 -9.590 1.00 92.50 97 SER A CA 1
ATOM 791 C C . SER A 1 97 ? -3.269 -5.962 -9.790 1.00 92.50 97 SER A C 1
ATOM 793 O O . SER A 1 97 ? -3.605 -6.534 -10.831 1.00 92.50 97 SER A O 1
ATOM 795 N N . LEU A 1 98 ? -4.140 -5.663 -8.820 1.00 92.94 98 LEU A N 1
ATOM 796 C CA . LEU A 1 98 ? -5.569 -5.930 -8.939 1.00 92.94 98 LEU A CA 1
ATOM 797 C C . LEU A 1 98 ? -6.188 -5.094 -10.062 1.00 92.94 98 LEU A C 1
ATOM 799 O O . LEU A 1 98 ? -6.822 -5.666 -10.951 1.00 92.94 98 LEU A O 1
ATOM 803 N N . SER A 1 99 ? -5.994 -3.775 -10.069 1.00 91.38 99 SER A N 1
ATOM 804 C CA . SER A 1 99 ? -6.582 -2.870 -11.069 1.00 91.38 99 SER A CA 1
ATOM 805 C C . SER A 1 99 ? -6.243 -3.279 -12.504 1.00 91.38 99 SER A C 1
ATOM 807 O O . SER A 1 99 ? -7.128 -3.323 -13.355 1.00 91.38 99 SER A O 1
ATOM 809 N N . ASN A 1 100 ? -5.006 -3.713 -12.747 1.00 88.81 100 ASN A N 1
ATOM 810 C CA . ASN A 1 100 ? -4.525 -4.082 -14.079 1.00 88.81 100 ASN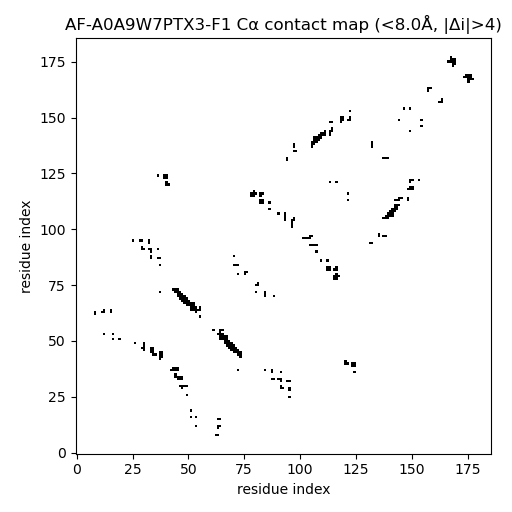 A CA 1
ATOM 811 C C . ASN A 1 100 ? -4.803 -5.536 -14.494 1.00 88.81 100 ASN A C 1
ATOM 813 O O . ASN A 1 100 ? -4.349 -5.965 -15.552 1.00 88.81 100 ASN A O 1
ATOM 817 N N . ASN A 1 101 ? -5.523 -6.320 -13.679 1.00 82.31 101 ASN A N 1
ATOM 818 C CA . ASN A 1 101 ? -5.716 -7.764 -13.897 1.00 82.31 101 ASN A CA 1
ATOM 819 C C . ASN A 1 101 ? -4.394 -8.521 -14.102 1.00 82.31 101 ASN A C 1
ATOM 821 O O . ASN A 1 101 ? -4.333 -9.506 -14.844 1.00 82.31 101 ASN A O 1
ATOM 825 N N . LEU A 1 102 ? -3.324 -8.061 -13.453 1.00 79.00 102 LEU A N 1
ATOM 826 C CA . LEU A 1 102 ? -2.033 -8.708 -13.584 1.00 79.00 102 LEU A CA 1
ATOM 827 C C . LEU A 1 102 ? -2.040 -10.007 -12.775 1.00 79.00 102 LEU A C 1
ATOM 829 O O . LEU A 1 102 ? -2.485 -10.035 -11.623 1.00 79.00 102 LEU A O 1
ATOM 833 N N . PRO A 1 103 ? -1.548 -11.111 -13.352 1.00 55.66 103 PRO A N 1
ATOM 834 C CA . PRO A 1 103 ? -1.550 -12.386 -12.670 1.00 55.66 103 PRO A CA 1
ATOM 835 C C . PRO A 1 103 ? -0.398 -12.381 -11.670 1.00 55.66 103 PRO A C 1
ATOM 837 O O . PRO A 1 103 ? 0.732 -12.562 -12.117 1.00 55.66 103 PRO A O 1
ATOM 840 N N . LYS A 1 104 ? -0.651 -12.165 -10.364 1.00 72.50 104 LYS A N 1
ATOM 841 C CA . LYS A 1 104 ? 0.178 -12.726 -9.264 1.00 72.50 104 LYS A CA 1
ATOM 842 C C . LYS A 1 104 ? -0.280 -12.423 -7.830 1.00 72.50 104 LYS A C 1
ATOM 844 O O . LYS A 1 104 ? -0.113 -13.312 -7.002 1.00 72.50 104 LYS A O 1
ATOM 849 N N . ILE A 1 105 ? -0.840 -11.251 -7.506 1.00 84.56 105 ILE A N 1
ATOM 850 C CA . ILE A 1 105 ? -1.165 -10.900 -6.104 1.00 84.56 105 ILE A CA 1
ATOM 851 C C . ILE A 1 105 ? -2.672 -10.686 -5.937 1.00 84.56 105 ILE A C 1
ATOM 853 O O . ILE A 1 105 ? -3.212 -9.649 -6.302 1.00 84.56 105 ILE A O 1
ATOM 857 N N . THR A 1 106 ? -3.361 -11.689 -5.391 1.00 90.06 106 THR A N 1
ATOM 858 C CA . THR A 1 106 ? -4.812 -11.639 -5.127 1.00 90.06 106 THR A CA 1
ATOM 859 C C . THR A 1 106 ? -5.145 -11.408 -3.659 1.00 90.06 106 THR A C 1
ATOM 861 O O . THR A 1 106 ? -6.291 -11.115 -3.327 1.00 90.06 106 THR A O 1
ATOM 864 N N . PHE A 1 107 ? -4.158 -11.504 -2.773 1.00 94.12 107 PHE A N 1
ATOM 865 C CA . PHE A 1 107 ? -4.321 -11.162 -1.372 1.00 94.12 107 PHE A CA 1
ATOM 866 C C . PHE A 1 107 ? -3.040 -10.565 -0.796 1.00 94.12 107 PHE A C 1
ATOM 868 O O . PHE A 1 107 ? -1.944 -10.833 -1.289 1.00 94.12 107 PHE A O 1
ATOM 875 N N . LEU A 1 108 ? -3.197 -9.788 0.272 1.00 95.75 108 LEU A N 1
ATOM 876 C CA . LEU A 1 108 ? -2.106 -9.214 1.050 1.00 95.75 108 LEU A CA 1
ATOM 877 C C . LEU A 1 108 ? -2.403 -9.407 2.541 1.00 95.75 108 LEU A C 1
ATOM 879 O O . LEU A 1 108 ? -3.548 -9.273 2.973 1.00 95.75 108 LEU A O 1
ATOM 883 N N . PHE A 1 109 ? -1.379 -9.733 3.326 1.00 96.19 109 PHE A N 1
ATOM 884 C CA . PHE A 1 109 ? -1.496 -9.893 4.773 1.00 96.19 109 PHE A CA 1
ATOM 885 C C . PHE A 1 109 ? -0.382 -9.117 5.467 1.00 96.19 109 PHE A C 1
ATOM 887 O O . PHE A 1 109 ? 0.795 -9.384 5.235 1.00 96.19 109 PHE A O 1
ATOM 894 N N . HIS A 1 110 ? -0.752 -8.204 6.359 1.00 95.62 110 HIS A N 1
ATOM 895 C CA . HIS A 1 110 ? 0.185 -7.493 7.218 1.00 95.62 110 HIS A CA 1
ATOM 896 C C . HIS A 1 110 ? -0.012 -7.890 8.681 1.00 95.62 110 HIS A C 1
ATOM 898 O O . HIS A 1 110 ? -1.009 -7.532 9.310 1.00 95.62 110 HIS A O 1
ATOM 904 N N . ASP A 1 111 ? 0.971 -8.608 9.230 1.00 90.88 111 ASP A N 1
ATOM 905 C CA . ASP A 1 111 ? 0.999 -8.975 10.645 1.00 90.88 111 ASP A CA 1
ATOM 906 C C . ASP A 1 111 ? 1.873 -8.002 11.444 1.00 90.88 111 ASP A C 1
ATOM 908 O O 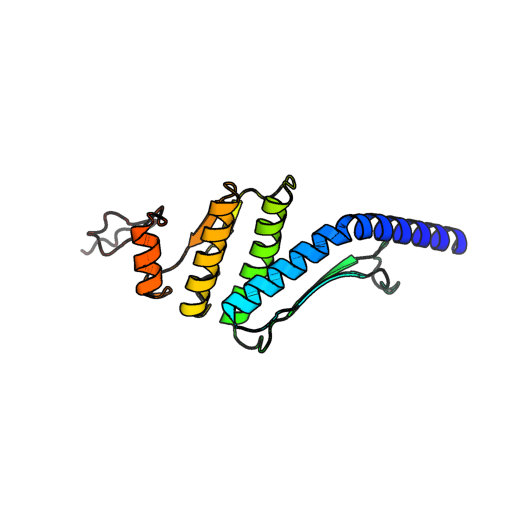. ASP A 1 111 ? 3.072 -7.875 11.193 1.00 90.88 111 ASP A O 1
ATOM 912 N N . GLY A 1 112 ? 1.288 -7.278 12.396 1.00 85.94 112 GLY A N 1
ATOM 913 C CA . GLY A 1 112 ? 2.023 -6.439 13.344 1.00 85.94 112 GLY A CA 1
ATOM 914 C C . GLY A 1 112 ? 2.631 -5.154 12.770 1.00 85.94 112 GLY A C 1
ATOM 915 O O . GLY A 1 112 ? 3.037 -4.281 13.544 1.00 85.94 112 GLY A O 1
ATOM 916 N N . SER A 1 113 ? 2.648 -4.958 11.447 1.00 86.81 113 SER A N 1
ATOM 917 C CA . SER A 1 113 ? 3.166 -3.725 10.833 1.00 86.81 113 SER A CA 1
ATOM 918 C C . SER A 1 113 ? 2.312 -2.490 11.161 1.00 86.81 113 SER A C 1
ATOM 920 O O . SER A 1 113 ? 2.789 -1.356 11.105 1.00 86.81 113 SER A O 1
ATOM 922 N N . TYR A 1 114 ? 1.066 -2.707 11.588 1.00 89.50 114 TYR A N 1
ATOM 923 C CA . TYR A 1 114 ? 0.151 -1.678 12.075 1.00 89.50 114 TYR A CA 1
ATOM 924 C C . TYR A 1 114 ? 0.309 -1.368 13.569 1.00 89.50 114 TYR A C 1
ATOM 926 O O . TYR A 1 114 ? -0.404 -0.504 14.062 1.00 89.50 114 TYR A O 1
ATOM 934 N N . SER A 1 115 ? 1.255 -1.970 14.294 1.00 86.38 115 SER A N 1
ATOM 935 C CA . SER A 1 115 ? 1.440 -1.692 15.731 1.00 86.38 115 SER A CA 1
ATOM 936 C C . SER A 1 115 ? 1.946 -0.269 16.011 1.00 86.38 115 SER A C 1
ATOM 938 O O . SER A 1 115 ? 1.359 0.476 16.795 1.00 86.38 115 SER A O 1
ATOM 940 N N . LYS A 1 116 ? 3.003 0.157 15.311 1.00 86.44 116 LYS A N 1
ATOM 941 C CA . LYS A 1 116 ? 3.695 1.442 15.538 1.00 86.44 116 LYS A CA 1
ATOM 942 C C . LYS A 1 116 ? 3.098 2.695 14.883 1.00 86.44 116 LYS A C 1
ATOM 944 O O . LYS A 1 116 ? 3.319 3.776 15.433 1.00 86.44 116 LYS A O 1
ATOM 949 N N . PRO A 1 117 ? 2.439 2.632 13.710 1.00 89.12 117 PRO A N 1
ATOM 950 C CA . PRO A 1 117 ? 1.901 3.828 13.067 1.00 89.12 117 PRO A CA 1
ATOM 951 C C . PRO A 1 117 ? 0.901 4.586 13.951 1.00 89.12 117 PRO A C 1
ATOM 953 O O . PRO A 1 117 ? 0.319 4.026 14.879 1.00 89.12 117 PRO A O 1
ATOM 956 N N . ASN A 1 118 ? 0.662 5.863 13.647 1.00 89.94 118 ASN A N 1
ATOM 957 C CA . ASN A 1 118 ? -0.354 6.649 14.348 1.00 89.94 118 ASN A CA 1
ATOM 958 C C . ASN A 1 118 ? -1.756 6.049 14.084 1.00 89.94 118 ASN A C 1
ATOM 960 O O . ASN A 1 118 ? -2.090 5.852 12.913 1.00 89.94 118 ASN A O 1
ATOM 964 N N . PRO A 1 119 ? -2.583 5.786 15.118 1.00 91.62 119 PRO A N 1
ATOM 965 C CA . PRO A 1 119 ? -3.934 5.243 14.957 1.00 91.62 119 PRO A CA 1
ATOM 966 C C . PRO A 1 119 ? -4.798 5.971 13.917 1.00 91.62 119 PRO A C 1
ATOM 968 O O . PRO A 1 119 ? -5.466 5.311 13.125 1.00 91.62 119 PRO A O 1
ATOM 971 N N . ALA A 1 120 ? -4.721 7.305 13.849 1.00 91.06 120 ALA A N 1
ATOM 972 C CA . ALA A 1 120 ? -5.491 8.102 12.891 1.00 91.06 120 ALA A CA 1
ATOM 973 C C . ALA A 1 120 ? -5.117 7.801 11.430 1.00 91.06 120 ALA A C 1
ATOM 975 O O . ALA A 1 120 ? -5.969 7.808 10.547 1.00 91.06 120 ALA A O 1
ATOM 976 N N . VAL A 1 121 ? -3.841 7.508 11.167 1.00 92.56 121 VAL A N 1
ATOM 977 C CA . VAL A 1 121 ? -3.355 7.170 9.821 1.00 92.56 121 VAL A CA 1
ATOM 978 C C . VAL A 1 121 ? -3.823 5.774 9.411 1.00 92.56 121 VAL A C 1
ATOM 980 O O . VAL A 1 121 ? -4.218 5.570 8.265 1.00 92.56 121 VAL A O 1
ATOM 983 N N . LYS A 1 122 ? -3.836 4.821 10.355 1.00 94.44 122 LYS A N 1
ATOM 984 C CA . LYS A 1 122 ? -4.298 3.445 10.108 1.00 94.44 122 LYS A CA 1
ATOM 985 C C . LYS A 1 122 ? -5.733 3.442 9.591 1.00 94.44 122 LYS A C 1
ATOM 987 O O . LYS A 1 122 ? -5.994 2.838 8.558 1.00 94.44 122 LYS A O 1
ATOM 992 N N . GLY A 1 123 ? -6.631 4.149 10.281 1.00 94.75 123 GLY A N 1
ATOM 993 C CA . GLY A 1 123 ? -8.042 4.238 9.912 1.00 94.75 123 GLY A CA 1
ATOM 994 C C . GLY A 1 123 ? -8.255 4.777 8.501 1.00 94.75 123 GLY A C 1
ATOM 995 O O . GLY A 1 123 ? -8.961 4.154 7.712 1.00 94.75 123 GLY A O 1
ATOM 996 N N . LYS A 1 124 ? -7.587 5.887 8.154 1.00 96.44 124 LYS A N 1
ATOM 997 C CA . LYS A 1 124 ? -7.670 6.490 6.813 1.00 96.44 124 LYS A CA 1
ATOM 998 C C . LYS A 1 124 ? -7.255 5.520 5.707 1.00 96.44 124 LYS A C 1
ATOM 1000 O O . LYS A 1 124 ? -8.008 5.330 4.756 1.00 96.44 124 LYS A O 1
ATOM 1005 N N . ILE A 1 125 ? -6.091 4.884 5.855 1.00 97.19 125 ILE A N 1
ATOM 1006 C CA . ILE A 1 125 ? -5.576 3.934 4.861 1.00 97.19 125 ILE A CA 1
ATOM 1007 C C . ILE A 1 125 ? -6.498 2.724 4.736 1.00 97.19 125 ILE A C 1
ATOM 1009 O O . ILE A 1 125 ? -6.861 2.351 3.628 1.00 97.19 125 ILE A O 1
ATOM 1013 N N . LEU A 1 126 ? -6.917 2.123 5.853 1.00 97.00 126 LEU A N 1
ATOM 1014 C CA . LEU A 1 126 ? -7.764 0.928 5.822 1.00 97.00 126 LEU A CA 1
ATOM 1015 C C . LEU A 1 126 ? -9.128 1.202 5.180 1.00 97.00 126 LEU A C 1
ATOM 1017 O O . LEU A 1 126 ? -9.581 0.399 4.372 1.00 97.00 126 LEU A O 1
ATOM 1021 N N . LYS A 1 127 ? -9.749 2.349 5.480 1.00 97.50 127 LYS A N 1
ATOM 1022 C CA . LYS A 1 127 ? -11.006 2.776 4.846 1.00 97.50 127 LYS A CA 1
ATOM 1023 C C . LYS A 1 127 ? -10.845 2.991 3.344 1.00 97.50 127 LYS A C 1
ATOM 1025 O O . LYS A 1 127 ? -11.702 2.581 2.567 1.00 97.50 127 LYS A O 1
ATOM 1030 N N . HIS A 1 128 ? -9.748 3.625 2.933 1.00 98.00 128 HIS A N 1
ATOM 1031 C CA . HIS A 1 128 ? -9.461 3.823 1.518 1.00 98.00 128 HIS A CA 1
ATOM 1032 C C . HIS A 1 128 ? -9.264 2.484 0.795 1.00 98.00 128 HIS A C 1
ATOM 1034 O O . HIS A 1 128 ? -9.917 2.240 -0.216 1.00 98.00 128 HIS A O 1
ATOM 1040 N N . VAL A 1 129 ? -8.438 1.588 1.345 1.00 97.62 129 VAL A N 1
ATOM 1041 C CA . VAL A 1 129 ? -8.211 0.255 0.769 1.00 97.62 129 VAL A CA 1
ATOM 1042 C C . VAL A 1 129 ? -9.516 -0.536 0.678 1.00 97.62 129 VAL A C 1
ATOM 1044 O O . VAL A 1 129 ? -9.779 -1.133 -0.361 1.00 97.62 129 VAL A O 1
ATOM 1047 N N . ASP A 1 130 ? -10.360 -0.507 1.714 1.00 97.19 130 ASP A N 1
ATOM 1048 C CA . ASP A 1 130 ? -11.668 -1.171 1.680 1.00 97.19 130 ASP A CA 1
ATOM 1049 C C . ASP A 1 130 ? -12.554 -0.631 0.547 1.00 97.19 130 ASP A C 1
ATOM 1051 O O . ASP A 1 130 ? -13.096 -1.408 -0.236 1.00 97.19 130 ASP A O 1
ATOM 1055 N N . SER A 1 131 ? -12.624 0.696 0.391 1.00 97.38 131 SER A N 1
ATOM 1056 C CA . SER A 1 131 ? -13.351 1.340 -0.709 1.00 97.38 131 SER A CA 1
ATOM 1057 C C . SER A 1 131 ? -12.838 0.888 -2.081 1.00 97.38 131 SER A C 1
ATOM 1059 O O . SER A 1 131 ? -13.629 0.480 -2.934 1.00 97.38 131 SER A O 1
ATOM 1061 N N . VAL A 1 132 ? -11.516 0.885 -2.289 1.00 96.81 132 VAL A N 1
ATOM 1062 C CA . VAL A 1 132 ? -10.907 0.436 -3.551 1.00 96.81 132 VAL A CA 1
ATOM 1063 C C . VAL A 1 132 ? -11.240 -1.030 -3.835 1.00 96.81 132 VAL A C 1
ATOM 1065 O O . VAL A 1 132 ? -11.681 -1.350 -4.938 1.00 96.81 132 VAL A O 1
ATOM 1068 N N . LEU A 1 133 ? -11.088 -1.923 -2.854 1.00 95.81 133 LEU A N 1
ATOM 1069 C CA . LEU A 1 133 ? -11.378 -3.350 -3.029 1.00 95.81 133 LEU A CA 1
ATOM 1070 C C . LEU A 1 133 ? -12.863 -3.615 -3.305 1.00 95.81 133 LEU A C 1
ATOM 1072 O O . LEU A 1 133 ? -13.182 -4.413 -4.189 1.00 95.81 133 LEU A O 1
ATOM 1076 N N . ASN A 1 134 ? -13.768 -2.913 -2.614 1.00 95.75 134 ASN A N 1
ATOM 1077 C CA . ASN A 1 134 ? -15.208 -3.008 -2.863 1.00 95.75 134 ASN A CA 1
ATOM 1078 C C . ASN A 1 134 ? -15.555 -2.558 -4.291 1.00 95.75 134 ASN A C 1
ATOM 1080 O O . ASN A 1 134 ? -16.327 -3.232 -4.971 1.00 95.75 134 ASN A O 1
ATOM 1084 N N . ASN A 1 135 ? -14.954 -1.462 -4.768 1.00 96.50 135 ASN A N 1
ATOM 1085 C CA . ASN A 1 135 ? -15.181 -0.951 -6.123 1.00 96.50 135 ASN A CA 1
ATOM 1086 C C . ASN A 1 135 ? -14.628 -1.890 -7.203 1.00 96.50 135 ASN A C 1
ATOM 1088 O O . ASN A 1 135 ? -15.245 -2.061 -8.253 1.00 96.50 135 ASN A O 1
ATOM 1092 N N . LEU A 1 136 ? -13.472 -2.510 -6.952 1.00 93.56 136 LEU A N 1
ATOM 1093 C CA . LEU A 1 136 ? -12.867 -3.478 -7.867 1.00 93.56 136 LEU A CA 1
ATOM 1094 C C . LEU A 1 136 ? -13.596 -4.831 -7.871 1.00 93.56 136 LEU A C 1
ATOM 1096 O O . LEU A 1 136 ? -13.481 -5.574 -8.848 1.00 93.56 136 LEU A O 1
ATOM 1100 N N . GLY A 1 137 ? -14.296 -5.178 -6.785 1.00 93.75 137 GLY A N 1
ATOM 1101 C CA . GLY A 1 137 ? -14.990 -6.459 -6.621 1.00 93.75 137 GLY A CA 1
ATOM 1102 C C . GLY A 1 137 ? -14.055 -7.674 -6.562 1.00 93.75 137 GLY A C 1
ATOM 1103 O O . GLY A 1 137 ? -14.480 -8.792 -6.852 1.00 93.75 137 GLY A O 1
ATOM 1104 N N . LYS A 1 138 ? -12.770 -7.471 -6.243 1.00 91.69 138 LYS A N 1
ATOM 1105 C CA . LYS A 1 138 ? -11.739 -8.521 -6.214 1.00 91.69 138 LYS A CA 1
ATOM 1106 C C . LYS A 1 138 ? -10.597 -8.166 -5.265 1.00 91.69 138 LYS A C 1
ATOM 1108 O O . LYS A 1 138 ? -10.302 -6.996 -5.040 1.00 91.69 138 LYS A O 1
ATOM 1113 N N . GLY A 1 139 ? -9.900 -9.204 -4.811 1.00 93.44 139 GLY A N 1
ATOM 1114 C CA . GLY A 1 139 ? -8.765 -9.091 -3.901 1.00 93.44 139 GLY A CA 1
ATOM 1115 C C . GLY A 1 139 ? -9.167 -9.183 -2.431 1.00 93.44 139 GLY A C 1
ATOM 1116 O O . GLY A 1 139 ? -10.320 -8.961 -2.078 1.00 93.44 139 GLY A O 1
ATOM 1117 N N . GLN A 1 140 ? -8.211 -9.530 -1.571 1.00 94.94 140 GLN A N 1
ATOM 1118 C CA . GLN A 1 140 ? -8.439 -9.631 -0.131 1.00 94.94 140 GLN A CA 1
ATOM 1119 C C . GLN A 1 140 ? -7.255 -9.062 0.653 1.00 94.94 140 GLN A C 1
ATOM 1121 O O . GLN A 1 140 ? -6.123 -9.511 0.488 1.00 94.94 140 GLN A O 1
ATOM 1126 N N . TYR A 1 141 ? -7.512 -8.102 1.538 1.00 96.81 141 TYR A N 1
ATOM 1127 C CA . TYR A 1 141 ? -6.492 -7.541 2.418 1.00 96.81 141 TYR A CA 1
ATOM 1128 C C . TYR A 1 141 ? -6.780 -7.897 3.874 1.00 96.81 141 TYR A C 1
ATOM 1130 O O . TYR A 1 141 ? -7.906 -7.749 4.347 1.00 96.81 141 TYR A O 1
ATOM 1138 N N . PHE A 1 142 ? -5.757 -8.373 4.575 1.00 96.44 142 PHE A N 1
ATOM 1139 C CA . PHE A 1 142 ? -5.819 -8.728 5.983 1.00 96.44 142 PHE A CA 1
ATOM 1140 C C . PHE A 1 142 ? -4.780 -7.947 6.779 1.00 96.44 142 PHE A C 1
ATOM 1142 O O . PHE A 1 142 ? -3.630 -7.802 6.361 1.00 96.44 142 PHE A O 1
ATOM 1149 N N . VAL A 1 143 ? -5.182 -7.504 7.967 1.00 95.31 143 VAL A N 1
ATOM 1150 C CA . VAL A 1 143 ? -4.309 -6.829 8.926 1.00 95.31 143 VAL A CA 1
ATOM 1151 C C . VAL A 1 143 ? -4.570 -7.350 10.330 1.00 95.31 143 VAL A C 1
ATOM 1153 O O . VAL A 1 143 ? -5.719 -7.596 10.701 1.00 95.31 143 VAL A O 1
ATOM 1156 N N . THR A 1 144 ? -3.514 -7.485 11.127 1.00 93.38 144 THR A N 1
ATOM 1157 C CA . THR A 1 144 ? -3.635 -7.698 12.574 1.00 93.38 144 THR A CA 1
ATOM 1158 C C . THR A 1 144 ? -3.413 -6.373 13.297 1.00 93.38 144 THR A C 1
ATOM 1160 O O . THR A 1 144 ? -2.468 -5.633 13.013 1.00 93.38 144 THR A O 1
ATOM 1163 N N . ILE A 1 145 ? -4.328 -6.027 14.205 1.00 91.44 145 ILE A N 1
ATOM 1164 C CA . ILE A 1 145 ? -4.295 -4.758 14.939 1.00 91.44 145 ILE A CA 1
ATOM 1165 C C . ILE A 1 145 ? -4.780 -5.012 16.362 1.00 91.44 145 ILE A C 1
ATOM 1167 O O . ILE A 1 145 ? -5.819 -5.646 16.561 1.00 91.44 145 ILE A O 1
ATOM 1171 N N . ASN A 1 146 ? -4.056 -4.498 17.359 1.00 88.19 146 ASN A N 1
ATOM 1172 C CA . ASN A 1 146 ? -4.548 -4.533 18.731 1.00 88.19 146 ASN A CA 1
ATOM 1173 C C . ASN A 1 146 ? -5.716 -3.548 18.900 1.00 88.19 146 ASN A C 1
ATOM 1175 O 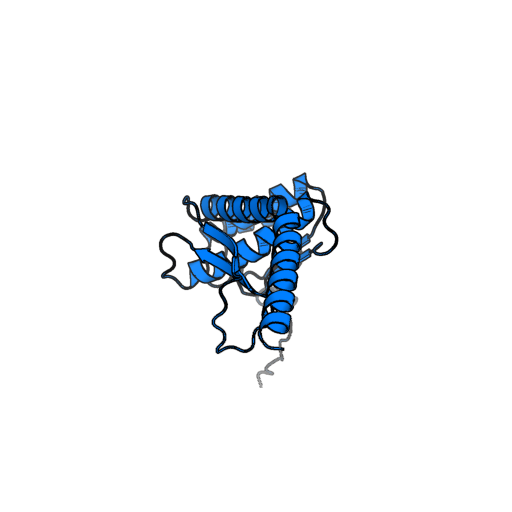O . ASN A 1 146 ? -5.710 -2.450 18.348 1.00 88.19 146 ASN A O 1
ATOM 1179 N N . LYS A 1 147 ? -6.721 -3.893 19.713 1.00 85.31 147 LYS A N 1
ATOM 1180 C CA . LYS A 1 147 ? -7.920 -3.050 19.910 1.00 85.31 147 LYS A CA 1
ATOM 1181 C C . LYS A 1 147 ? -7.589 -1.610 20.337 1.00 85.31 147 LYS A C 1
ATOM 1183 O O . LYS A 1 147 ? -8.292 -0.685 19.953 1.00 85.31 147 LYS A O 1
ATOM 1188 N N . ASN A 1 148 ? -6.522 -1.420 21.111 1.00 86.06 148 ASN A N 1
ATOM 1189 C CA . ASN A 1 148 ? -6.052 -0.117 21.594 1.00 86.06 148 ASN A CA 1
ATOM 1190 C C . ASN A 1 148 ? -5.156 0.645 20.595 1.00 86.06 148 ASN A C 1
ATOM 1192 O O . ASN A 1 148 ? -4.735 1.761 20.884 1.00 86.06 148 ASN A O 1
ATOM 1196 N N . GLU A 1 149 ? -4.842 0.058 19.441 1.00 90.12 149 GLU A N 1
ATOM 1197 C CA . GLU A 1 149 ? -3.971 0.638 18.414 1.00 90.12 149 GLU A CA 1
ATOM 1198 C C . GLU A 1 149 ? -4.744 1.276 17.253 1.00 90.12 149 GLU A C 1
ATOM 1200 O O . GLU A 1 149 ? -4.125 1.843 16.349 1.00 90.12 149 GLU A O 1
ATOM 1205 N N . ILE A 1 150 ? -6.072 1.204 17.275 1.00 92.00 150 ILE A N 1
ATOM 1206 C CA . ILE A 1 150 ? -6.984 1.827 16.317 1.00 92.00 150 ILE A CA 1
ATOM 1207 C C . ILE A 1 150 ? -7.921 2.785 17.057 1.00 92.00 150 ILE A C 1
ATOM 1209 O O . ILE A 1 150 ? -8.245 2.565 18.224 1.00 92.00 150 ILE A O 1
ATOM 1213 N N . LEU A 1 151 ? -8.341 3.870 16.403 1.00 95.31 151 LEU A N 1
ATOM 1214 C CA . LEU A 1 151 ? -9.290 4.801 17.010 1.00 95.31 151 LEU A CA 1
ATOM 1215 C C . LEU A 1 151 ? -10.652 4.128 17.208 1.00 95.31 151 LEU A C 1
ATOM 1217 O O . LEU A 1 151 ? -11.098 3.343 16.373 1.00 95.31 151 LEU A O 1
ATOM 1221 N N . THR A 1 152 ? -11.347 4.489 18.287 1.00 94.88 152 THR A N 1
ATOM 1222 C CA . THR A 1 152 ? -12.677 3.953 18.618 1.00 94.88 152 THR A CA 1
ATOM 1223 C C . THR A 1 152 ? -13.688 4.158 17.489 1.00 94.88 152 THR A C 1
ATOM 1225 O O . THR A 1 152 ? -14.517 3.287 17.229 1.00 94.88 152 THR A O 1
ATOM 1228 N N . GLU A 1 153 ? -13.617 5.295 16.800 1.00 95.88 153 GLU A N 1
ATOM 1229 C CA . GLU A 1 153 ? -14.496 5.626 15.675 1.00 95.88 153 GLU A CA 1
ATOM 1230 C C . GLU A 1 153 ? -14.256 4.700 14.477 1.00 95.88 153 GLU A C 1
ATOM 1232 O O . GLU A 1 153 ? -15.207 4.156 13.914 1.00 95.88 153 GLU A O 1
ATOM 1237 N N . ASP A 1 154 ? -12.988 4.466 14.127 1.00 96.06 154 ASP A N 1
ATOM 1238 C CA . ASP A 1 154 ? -12.599 3.547 13.056 1.00 96.06 154 ASP A CA 1
ATOM 1239 C C . ASP A 1 154 ? -12.965 2.104 13.412 1.00 96.06 154 ASP A C 1
ATOM 1241 O O . ASP A 1 154 ? -13.541 1.394 12.591 1.00 96.06 154 ASP A O 1
ATOM 1245 N N . PHE A 1 155 ? -12.713 1.687 14.657 1.00 94.38 155 PHE A N 1
ATOM 1246 C CA . PHE A 1 155 ? -13.137 0.383 15.163 1.00 94.38 155 PHE A CA 1
ATOM 1247 C C . PHE A 1 155 ? -14.650 0.195 15.014 1.00 94.38 155 PHE A C 1
ATOM 1249 O O . PHE A 1 155 ? -15.102 -0.807 14.468 1.00 94.38 155 PHE A O 1
ATOM 1256 N N . THR A 1 156 ? -15.437 1.176 15.462 1.00 95.25 156 THR A N 1
ATOM 1257 C CA . THR A 1 156 ? -16.905 1.131 15.398 1.00 95.25 156 THR A CA 1
ATOM 1258 C C . THR A 1 156 ? -17.403 1.074 13.955 1.00 95.25 156 THR A C 1
ATOM 1260 O O . THR A 1 156 ? -18.382 0.390 13.668 1.00 95.25 156 THR A O 1
ATOM 1263 N N . HIS A 1 157 ? -16.746 1.789 13.043 1.00 95.81 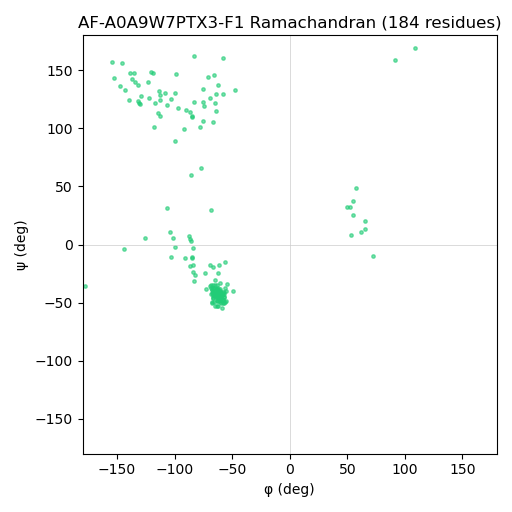157 HIS A N 1
ATOM 1264 C CA . HIS A 1 157 ? -17.054 1.746 11.618 1.00 95.81 157 HIS A CA 1
ATOM 1265 C C . HIS A 1 157 ? -16.822 0.344 11.033 1.00 95.81 157 HIS A C 1
ATOM 1267 O O . HIS A 1 157 ? -17.755 -0.240 10.485 1.00 95.81 157 HIS A O 1
ATOM 1273 N N . PHE A 1 158 ? -15.635 -0.237 11.232 1.00 95.38 158 PHE A N 1
ATOM 1274 C CA . PHE A 1 158 ? -15.317 -1.577 10.726 1.00 95.38 158 PHE A CA 1
ATOM 1275 C C . PHE A 1 158 ? -16.168 -2.684 11.361 1.00 95.38 158 PHE A C 1
ATOM 1277 O O . PHE A 1 158 ? -16.464 -3.684 10.706 1.00 95.38 158 PHE A O 1
ATOM 1284 N N . ASP A 1 159 ? -16.592 -2.508 12.615 1.00 94.19 159 ASP A N 1
ATOM 1285 C CA . ASP A 1 159 ? -17.508 -3.430 13.290 1.00 94.19 159 ASP A CA 1
ATOM 1286 C C . ASP A 1 159 ? -18.891 -3.427 12.638 1.00 94.19 159 ASP A C 1
ATOM 1288 O O . ASP A 1 159 ? -19.408 -4.475 12.260 1.00 94.19 159 ASP A O 1
ATOM 1292 N N . LYS A 1 160 ? -19.457 -2.234 12.414 1.00 96.00 160 LYS A N 1
ATOM 1293 C CA . LYS A 1 160 ? -20.762 -2.075 11.753 1.00 96.00 160 LYS A CA 1
ATOM 1294 C C . LYS A 1 160 ? -20.778 -2.632 10.333 1.00 96.00 160 LYS A C 1
ATOM 1296 O O . LYS A 1 160 ? -21.808 -3.129 9.889 1.00 96.00 160 LYS A O 1
ATOM 1301 N N . GLU A 1 161 ? -19.652 -2.557 9.633 1.00 95.69 161 GLU A N 1
ATOM 1302 C CA . GLU A 1 161 ? -19.504 -3.086 8.276 1.00 95.69 161 GLU A CA 1
ATOM 1303 C C . GLU A 1 161 ? -19.092 -4.567 8.226 1.00 95.69 161 GLU A C 1
ATOM 1305 O O . GLU A 1 161 ? -18.821 -5.093 7.147 1.00 95.69 161 GLU A O 1
ATOM 1310 N N . ASN A 1 162 ? -19.062 -5.261 9.372 1.00 94.19 162 ASN A N 1
ATOM 1311 C CA . ASN A 1 162 ? -18.682 -6.672 9.492 1.00 94.19 162 ASN A CA 1
ATOM 1312 C C . ASN A 1 162 ? -17.295 -6.993 8.897 1.00 94.19 162 ASN A C 1
ATOM 1314 O O . ASN A 1 162 ? -17.086 -8.057 8.316 1.00 94.19 162 ASN A O 1
ATOM 1318 N N . LYS A 1 163 ? -16.324 -6.081 9.047 1.00 94.50 163 LYS A N 1
ATOM 1319 C CA . LYS A 1 163 ? -14.959 -6.240 8.505 1.00 94.50 163 LYS A CA 1
ATOM 1320 C C . LYS A 1 163 ? -14.023 -7.034 9.425 1.00 94.50 163 LYS A C 1
ATOM 1322 O O . LYS A 1 163 ? -12.937 -7.433 9.010 1.00 94.50 163 LYS A O 1
ATOM 1327 N N . PHE A 1 164 ? -14.421 -7.298 10.672 1.00 91.38 164 PHE A N 1
ATOM 1328 C CA . PHE A 1 164 ? -13.655 -8.140 11.594 1.00 91.38 164 PHE A CA 1
ATOM 1329 C C . PHE A 1 164 ? -13.971 -9.623 11.391 1.00 91.38 164 PHE A C 1
ATOM 1331 O O . PHE A 1 164 ? -15.034 -10.093 11.782 1.00 91.38 164 PHE A O 1
ATOM 1338 N N . ILE A 1 165 ? -13.012 -10.373 10.848 1.00 88.81 165 ILE A N 1
ATOM 1339 C CA . ILE A 1 165 ? -13.160 -11.822 10.624 1.00 88.81 165 ILE A CA 1
ATOM 1340 C C . ILE A 1 165 ? -12.865 -12.670 11.870 1.00 88.81 165 ILE A C 1
ATOM 1342 O O . ILE A 1 165 ? -13.344 -13.794 11.984 1.00 88.81 165 ILE A O 1
ATOM 1346 N N . ALA A 1 166 ? -12.041 -12.158 12.788 1.00 86.62 166 ALA A N 1
ATOM 1347 C CA . ALA A 1 166 ? -11.601 -12.864 13.985 1.00 86.62 166 ALA A CA 1
ATOM 1348 C C . ALA A 1 166 ? -11.271 -11.868 15.100 1.00 86.62 166 ALA A C 1
ATOM 1350 O O . ALA A 1 166 ? -10.725 -10.792 14.849 1.00 86.62 166 ALA A O 1
ATOM 1351 N N . ARG A 1 167 ? -11.587 -12.242 16.344 1.00 85.31 167 ARG A N 1
ATOM 1352 C CA . ARG A 1 167 ? -11.277 -11.470 17.552 1.00 85.31 167 ARG A CA 1
ATOM 1353 C C . ARG A 1 167 ? -10.632 -12.385 18.575 1.00 85.31 167 ARG A C 1
ATOM 1355 O O . ARG A 1 167 ? -11.220 -13.383 18.974 1.00 85.31 167 ARG A O 1
ATOM 1362 N N . LEU A 1 168 ? -9.424 -12.031 18.994 1.00 79.62 168 LEU A N 1
ATOM 1363 C CA . LEU A 1 168 ? -8.712 -12.738 20.050 1.00 79.62 168 LEU A CA 1
ATOM 1364 C C . LEU A 1 168 ? -8.887 -11.949 21.345 1.00 79.62 168 LEU A C 1
ATOM 1366 O O . LEU A 1 168 ? -8.107 -11.045 21.636 1.00 79.62 168 LEU A O 1
ATOM 1370 N N . ASP A 1 169 ? -9.949 -12.263 22.084 1.00 71.38 169 ASP A N 1
ATOM 1371 C CA . ASP A 1 169 ? -10.272 -11.597 23.345 1.00 71.38 169 ASP A CA 1
ATOM 1372 C C . ASP A 1 169 ? -9.986 -12.514 24.542 1.00 71.38 169 ASP A C 1
ATOM 1374 O O . ASP A 1 169 ? -10.532 -13.611 24.674 1.00 71.38 169 ASP A O 1
ATOM 1378 N N . ARG A 1 170 ? -9.093 -12.064 25.425 1.00 66.94 170 ARG A N 1
ATOM 1379 C CA . ARG A 1 170 ? -8.764 -12.781 26.663 1.00 66.94 170 ARG A CA 1
ATOM 1380 C C . ARG A 1 170 ? -9.755 -12.472 27.785 1.00 66.94 170 ARG A C 1
ATOM 1382 O O . ARG A 1 170 ? -9.865 -13.280 28.705 1.00 66.94 170 ARG A O 1
ATOM 1389 N N . GLU A 1 171 ? -10.435 -11.332 27.717 1.00 68.06 171 GLU A N 1
ATOM 1390 C CA . GLU A 1 171 ? -11.342 -10.825 28.750 1.00 68.06 171 GLU A CA 1
ATOM 1391 C C . GLU A 1 171 ? -12.753 -11.415 28.625 1.00 68.06 171 GLU A C 1
ATOM 1393 O O . GLU A 1 171 ? -13.490 -11.452 29.609 1.00 68.06 171 GLU A O 1
ATOM 1398 N N . ASP A 1 172 ? -13.093 -11.992 27.468 1.00 66.25 172 ASP A N 1
ATOM 1399 C CA . ASP A 1 172 ? -14.330 -12.753 27.255 1.00 66.25 172 ASP A CA 1
ATOM 1400 C C . ASP A 1 172 ? -14.248 -14.164 27.866 1.00 66.25 172 ASP A C 1
ATOM 1402 O O . ASP A 1 172 ? -14.176 -15.185 27.178 1.00 66.25 172 ASP A O 1
ATOM 1406 N N . ASN A 1 173 ? -14.153 -14.222 29.196 1.00 67.19 173 ASN A N 1
ATOM 1407 C CA . ASN A 1 173 ? -14.177 -15.451 29.994 1.00 67.19 173 ASN A CA 1
ATOM 1408 C C . ASN A 1 173 ? -13.209 -16.555 29.504 1.00 67.19 173 ASN A C 1
ATOM 1410 O O . ASN A 1 173 ? -13.480 -17.749 29.633 1.00 67.19 173 ASN A O 1
ATOM 1414 N N . ASN A 1 174 ? -12.065 -16.167 28.929 1.00 63.72 174 ASN A N 1
ATOM 1415 C CA . ASN A 1 174 ? -11.078 -17.058 28.311 1.00 63.72 174 ASN A CA 1
ATOM 1416 C C . ASN A 1 174 ? -11.569 -17.888 27.103 1.00 63.72 174 ASN A C 1
ATOM 1418 O O . ASN A 1 174 ? -10.833 -18.775 26.667 1.00 63.72 174 ASN A O 1
ATOM 1422 N N . GLN A 1 175 ? -12.755 -17.610 26.551 1.00 65.44 175 GLN A N 1
ATOM 1423 C CA . GLN A 1 175 ? -13.350 -18.359 25.433 1.00 65.44 175 GLN A CA 1
ATOM 1424 C C . GLN A 1 175 ? -12.519 -18.230 24.147 1.00 65.44 175 GLN A C 1
ATOM 1426 O O . GLN A 1 175 ? -12.362 -19.203 23.415 1.00 65.44 175 GLN A O 1
ATOM 1431 N N . ASN A 1 176 ? -11.904 -17.064 23.915 1.00 64.75 176 ASN A N 1
ATOM 1432 C CA . ASN A 1 176 ? -11.177 -16.754 22.678 1.00 64.75 176 ASN A CA 1
ATOM 1433 C C . ASN A 1 176 ? -9.644 -16.749 22.862 1.00 64.75 176 ASN A C 1
ATOM 1435 O O . ASN A 1 176 ? -8.919 -15.996 22.205 1.00 64.75 176 ASN A O 1
ATOM 1439 N N . ARG A 1 177 ? -9.113 -17.583 23.774 1.00 63.03 177 ARG A N 1
ATOM 1440 C CA . ARG A 1 177 ? -7.659 -17.738 23.961 1.00 63.03 177 ARG A CA 1
ATOM 1441 C C . ARG A 1 177 ? -7.017 -18.430 22.757 1.00 63.03 177 ARG A C 1
ATOM 1443 O O . ARG A 1 177 ? -7.338 -19.567 22.435 1.00 63.03 177 ARG A O 1
ATOM 1450 N N . PHE A 1 178 ? -5.998 -17.792 22.192 1.00 62.75 178 PHE A N 1
ATOM 1451 C CA . PHE A 1 178 ? -5.111 -18.371 21.185 1.00 62.75 178 PHE A CA 1
ATOM 1452 C C . PHE A 1 178 ? -3.704 -18.527 21.797 1.00 62.75 178 PHE A C 1
ATOM 1454 O O . PHE A 1 178 ? -3.171 -17.571 22.362 1.00 62.75 178 PHE A O 1
ATOM 1461 N N . PHE A 1 179 ? -3.145 -19.747 21.770 1.00 62.72 179 PHE A N 1
ATOM 1462 C CA . PHE A 1 179 ? -1.833 -20.153 22.331 1.00 62.72 179 PHE A CA 1
ATOM 1463 C C . PHE A 1 179 ? -1.608 -20.097 23.870 1.00 62.72 179 PHE A C 1
ATOM 1465 O O . PHE A 1 179 ? -0.472 -20.219 24.325 1.00 62.72 179 PHE A O 1
ATOM 1472 N N . GLY A 1 180 ? -2.632 -19.940 24.718 1.00 55.59 180 GLY A N 1
ATOM 1473 C CA . GLY A 1 180 ? -2.429 -19.746 26.168 1.00 55.59 180 GLY A CA 1
ATOM 1474 C C . GLY A 1 180 ? -2.317 -21.026 27.014 1.00 55.59 180 GLY A C 1
ATOM 1475 O O . GLY A 1 180 ? -3.323 -21.699 27.231 1.00 55.59 180 GLY A O 1
ATOM 1476 N N . PHE A 1 181 ? -1.145 -21.298 27.605 1.00 58.69 181 PHE A N 1
ATOM 1477 C CA . PHE A 1 181 ? -1.006 -22.248 28.720 1.00 58.69 181 PHE A CA 1
ATOM 1478 C C . PHE A 1 181 ? -1.816 -21.782 29.944 1.00 58.69 181 PHE A C 1
ATOM 1480 O O . PHE A 1 181 ? -1.802 -20.606 30.318 1.00 58.69 181 PHE A O 1
ATOM 1487 N N . LYS A 1 182 ? -2.517 -22.715 30.596 1.00 56.50 182 LYS A N 1
ATOM 1488 C CA . LYS A 1 182 ? -3.144 -22.500 31.905 1.00 56.50 182 LYS A CA 1
ATOM 1489 C C . LYS A 1 182 ? -2.036 -22.531 32.960 1.00 56.50 182 LYS A C 1
ATOM 1491 O O . LYS A 1 182 ? -1.522 -23.602 33.263 1.00 56.50 182 LYS A O 1
ATOM 1496 N N . LEU A 1 183 ? -1.655 -21.380 33.517 1.00 55.03 183 LEU A N 1
ATOM 1497 C CA . LEU A 1 183 ? -0.953 -21.386 34.800 1.00 55.03 183 LEU A CA 1
ATOM 1498 C C . LEU A 1 183 ? -1.962 -21.899 35.830 1.00 55.03 183 LEU A C 1
ATOM 1500 O O . LEU A 1 183 ? -2.938 -21.217 36.139 1.00 55.03 183 LEU A O 1
ATOM 1504 N N . TYR A 1 184 ? -1.787 -23.144 36.268 1.00 50.31 184 TYR A N 1
ATOM 1505 C CA . TYR A 1 184 ? -2.527 -23.680 37.401 1.00 50.31 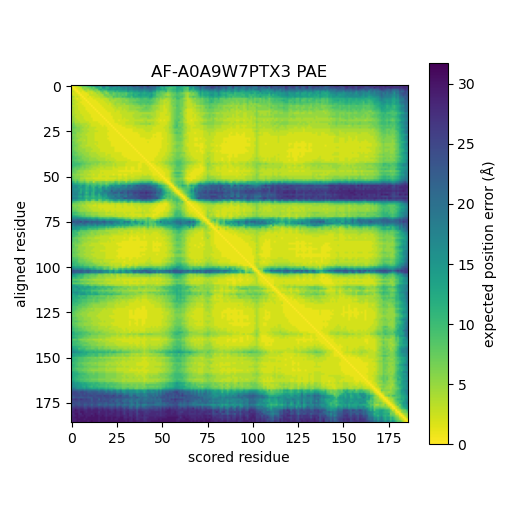184 TYR A CA 1
ATOM 1506 C C . TYR A 1 184 ? -2.116 -22.868 38.633 1.00 50.31 184 TYR A C 1
ATOM 1508 O O . TYR A 1 184 ? -0.951 -22.877 39.021 1.00 50.31 184 TYR A O 1
ATOM 1516 N N . THR A 1 185 ? -3.052 -22.125 39.214 1.00 53.03 185 THR A N 1
ATOM 1517 C CA . THR A 1 185 ? -2.908 -21.631 40.584 1.00 53.03 185 THR A CA 1
ATOM 1518 C C . THR A 1 185 ? -3.131 -22.814 41.520 1.00 53.03 185 THR A C 1
ATOM 1520 O O . THR A 1 185 ? -4.197 -23.432 41.448 1.00 53.03 185 THR A O 1
ATOM 1523 N N . ASN A 1 186 ? -2.112 -23.146 42.321 1.00 46.53 186 ASN A N 1
ATOM 1524 C CA . ASN A 1 186 ? -2.239 -24.042 43.475 1.00 46.53 186 ASN A CA 1
ATOM 1525 C C . ASN A 1 186 ? -3.192 -23.454 44.515 1.00 46.53 186 ASN A C 1
ATOM 1527 O O . ASN A 1 186 ? -3.148 -22.215 44.696 1.00 46.53 186 ASN A O 1
#

Foldseek 3Di:
DVVVLVVVLVVQLVVVQVVVVVCVVLQVQLQVQLQVLLCLQPVGGKGWDWDWAQPDDPVPPDRHTDIDIDIGHVPCPDPQSVLVSVVSSVVSCQLSCLVVVPPDAQEEEEECSLQRHQQVSVLRNVVVSVVSCVVSVTGYYYYDDDPVSHDPVSVVVCVVVVVDPDDQDCPPVNPRHDPDDDPDDD

Radius of gyration: 22.1 Å; Cα contacts (8 Å, |Δi|>4): 198; chains: 1; bounding box: 59×39×71 Å

Sequence (186 aa):
EINTLKSKKLLLTQRKNDEFNAFNEHISQIEECFQELSEIAYNTAGVLNIQFDSNINERNNSTTGRVKIQCELPDDRSHGINYMKINMFDLSWFLTSLSNNLPKITFLFHDGSYSKPNPAVKGKILKHVDSVLNNLGKGQYFVTINKNEILTEDFTHFDKENKFIARLDREDNNQNRFFGFKLYTN

Secondary structure (DSSP, 8-state):
-HHHHHHHHHHHHHHHHHHHHTTHHHHHHHHHHHHHHHHHHHSS--EEEEEEE----GGG---S-EEEEEEE-TTTTSHHHHHHHHHHHHHHHHHHHHHTT-SS-SEEEESSTTSSS-HHHHHHHHHHHHHHHHHHT--EEEE---GGGS-HHHHHHHHHTT-------STTTTTT-SS-------

pLDDT: mean 85.96, std 13.06, range [46.53, 98.12]

Nearest PDB structures (foldseek):
  8pq5-assembly1_A  TM=5.584E-01  e=4.765E-03  Homo sapiens
  6zz6-assembly1_A  TM=4.686E-01  e=1.531E-02  Saccharomyces cerevisiae S288C
  1f2t-assembly1_B  TM=4.068E-01  e=3.404E-02  Pyrococcus furiosus

Mean predicted aligned error: 7.74 Å

Solvent-accessible surface area (backbone atoms only — not comparable to full-atom values): 10868 Å² total; per-residue (Å²): 110,71,68,60,52,52,52,53,39,51,53,49,27,49,53,50,49,53,61,52,57,75,41,46,71,59,49,50,48,29,28,50,41,30,20,53,50,30,29,66,50,68,76,42,73,29,47,52,46,81,44,80,46,67,85,62,64,83,88,68,77,70,76,53,56,46,80,46,77,47,80,50,53,83,80,66,81,43,71,25,52,52,37,45,51,51,52,38,51,55,44,15,56,40,54,45,28,51,77,68,69,47,93,83,51,59,62,50,77,44,76,57,55,52,62,64,29,58,32,73,36,52,44,49,48,52,54,50,53,50,52,52,34,62,75,66,71,52,69,48,81,47,75,45,72,59,82,88,45,44,42,69,70,50,50,52,50,39,56,76,68,66,67,69,90,76,75,82,38,65,84,59,84,52,75,37,61,77,92,70,79,79,81,79,81,130